Protein AF-A0A1W9UH33-F1 (afdb_monomer_lite)

Secondary structure (DSSP, 8-state):
-------EEE-TTT--EEEGGG-EEETTEEE-HHHHHHHHHHHHHHHHHHHHHHHHHHHHHHHHHHHHHHHHHHHHHHHHHHHHHHHHHHHHHHTPPPP-------TTT-HHHHHHHHHHHHHHHHHHHSS--SSGGGGGTTTS-HHHHGGGGGEEEEE-SSS-EEEEETT------------------

Radius of gyration: 55.15 Å; chains: 1; bounding box: 120×44×140 Å

Sequence (189 aa):
MSKEQEKYTTCDRCGARILEKSALEVDGLTLCGDCVVKQTKKEVAQAAKIATERKAEQYEAQRKALSTQRNKRALIALVVTLLVFAAAQWFMAQNKPQPVQTASIDFNKDLDSSYSLIVVALDKYVATNGKLPPSL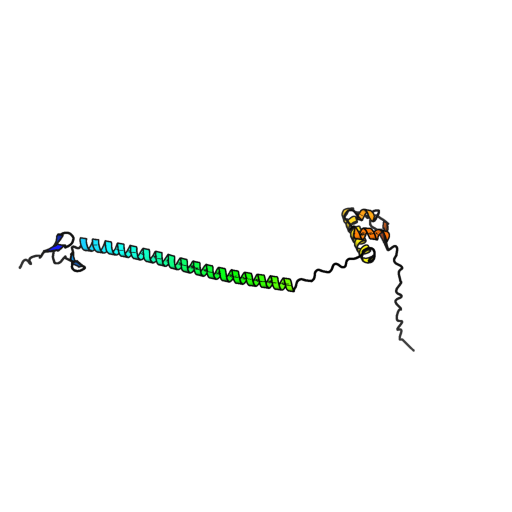NELLNGYIPYPVATAFHHFKYKRVSNDSYELEIAAKKITTLKTEGNNESAANK

pLDDT: mean 81.46, std 16.09, range [33.12, 96.25]

Foldseek 3Di:
DDDDPFDWDAFPPPRDIDGPVQWDADPNGTHHPVVVVVVVVVVVVVVVVVVVVVVVVVVVVVVVVVVVVVVVVVVVVVVVVVVVVVVVVVVCVVPVDDPPPPPPDQLQVPVVVLVVLLVQLQVVCCVVPVFGDQDSVVSPVPSHDPSSVVNCVQWDWHDPDRPDIDIDRNDDPPPPPPPPPPPPDDDDD

Structure (mmCIF, N/CA/C/O backbone):
data_AF-A0A1W9UH33-F1
#
_entry.id   AF-A0A1W9UH33-F1
#
loop_
_atom_site.group_PDB
_atom_site.id
_atom_site.type_symbol
_atom_site.label_atom_id
_atom_site.label_alt_id
_atom_site.label_comp_id
_atom_site.label_asym_id
_atom_site.label_entity_id
_atom_site.label_seq_id
_atom_site.pdbx_PDB_ins_code
_atom_site.Cartn_x
_atom_site.Cartn_y
_atom_site.Cartn_z
_atom_site.occupancy
_atom_site.B_iso_or_equiv
_atom_site.auth_seq_id
_atom_site.auth_comp_id
_atom_site.auth_asym_id
_atom_site.auth_atom_id
_atom_site.pdbx_PDB_model_num
ATOM 1 N N . MET A 1 1 ? -53.772 -20.924 80.174 1.00 42.50 1 MET A N 1
ATOM 2 C CA . MET A 1 1 ? -53.135 -20.652 78.869 1.00 42.50 1 MET A CA 1
ATOM 3 C C . MET A 1 1 ? -53.153 -19.151 78.650 1.00 42.50 1 MET A C 1
ATOM 5 O O . MET A 1 1 ? -54.214 -18.584 78.420 1.00 42.50 1 MET A O 1
ATOM 9 N N . SER A 1 2 ? -52.018 -18.495 78.872 1.00 45.53 2 SER A N 1
ATOM 10 C CA . SER A 1 2 ? -51.849 -17.053 78.695 1.00 45.53 2 SER A CA 1
ATOM 11 C C . SER A 1 2 ? -51.933 -16.714 77.208 1.00 45.53 2 SER A C 1
ATOM 13 O O . SER A 1 2 ? -51.147 -17.221 76.413 1.00 45.53 2 SER A O 1
ATOM 15 N N . LYS A 1 3 ? -52.904 -15.878 76.823 1.00 53.31 3 LYS A N 1
ATOM 16 C CA . LYS A 1 3 ? -52.918 -15.239 75.504 1.00 53.31 3 LYS A CA 1
ATOM 17 C C . LYS A 1 3 ? -51.718 -14.290 75.460 1.00 53.31 3 LYS A C 1
ATOM 19 O O . LYS A 1 3 ? -51.754 -13.259 76.128 1.00 53.31 3 LYS A O 1
ATOM 24 N N . GLU A 1 4 ? -50.651 -14.657 74.749 1.00 61.09 4 GLU A N 1
ATOM 25 C CA . GLU A 1 4 ? -49.602 -13.700 74.383 1.00 61.09 4 GLU A CA 1
ATOM 26 C C . GLU A 1 4 ? -50.282 -12.527 73.669 1.00 61.09 4 GLU A C 1
ATOM 28 O O . GLU A 1 4 ? -50.976 -12.717 72.671 1.00 61.09 4 GLU A O 1
ATOM 33 N N . GLN A 1 5 ? -50.149 -11.321 74.221 1.00 66.06 5 GLN A N 1
ATOM 34 C CA . GLN A 1 5 ? -50.600 -10.112 73.546 1.00 66.06 5 GLN A CA 1
ATOM 35 C C . GLN A 1 5 ? -49.736 -9.927 72.299 1.00 66.06 5 GLN A C 1
ATOM 37 O O . GLN A 1 5 ? -48.542 -9.648 72.399 1.00 66.06 5 GLN A O 1
ATOM 42 N N . GLU A 1 6 ? -50.336 -10.107 71.125 1.00 75.25 6 GLU A N 1
ATOM 43 C CA . GLU A 1 6 ? -49.699 -9.774 69.857 1.00 75.25 6 GLU A CA 1
ATOM 44 C C . GLU A 1 6 ? -49.386 -8.275 69.838 1.00 75.25 6 GLU A C 1
ATOM 46 O O . GLU A 1 6 ? -50.285 -7.431 69.855 1.00 75.25 6 GLU A O 1
ATOM 51 N N . LYS A 1 7 ? -48.094 -7.944 69.848 1.00 82.62 7 LYS A N 1
ATOM 52 C CA . LYS A 1 7 ? -47.613 -6.574 69.699 1.00 82.62 7 LYS A CA 1
ATOM 53 C C . LYS A 1 7 ? -47.548 -6.211 68.221 1.00 82.62 7 LYS A C 1
ATOM 55 O O . LYS A 1 7 ? -47.049 -6.973 67.389 1.00 82.62 7 LYS A O 1
ATOM 60 N N . TYR A 1 8 ? -48.054 -5.023 67.916 1.00 86.12 8 TYR A N 1
ATOM 61 C CA . TYR A 1 8 ? -48.068 -4.454 66.578 1.00 86.12 8 TYR A CA 1
ATOM 62 C C . TYR A 1 8 ? -47.180 -3.214 66.551 1.00 86.12 8 TYR A C 1
ATOM 64 O O . TYR A 1 8 ? -47.240 -2.382 67.456 1.00 86.12 8 TYR A O 1
ATOM 72 N N . THR A 1 9 ? -46.392 -3.089 65.493 1.00 86.75 9 THR A N 1
ATOM 73 C CA . THR A 1 9 ? -45.626 -1.891 65.151 1.00 86.75 9 THR A CA 1
ATOM 74 C C . THR A 1 9 ? -46.183 -1.272 63.868 1.00 86.75 9 THR A C 1
ATOM 76 O O . THR A 1 9 ? -47.069 -1.838 63.218 1.00 86.75 9 THR A O 1
ATOM 79 N N . THR A 1 10 ? -45.705 -0.089 63.505 1.00 89.31 10 THR A N 1
ATOM 80 C CA . THR A 1 10 ? -46.161 0.641 62.318 1.00 89.31 10 THR A CA 1
ATOM 81 C C . THR A 1 10 ? -45.032 0.699 61.302 1.00 89.31 10 THR A C 1
ATOM 83 O O . THR A 1 10 ? -43.888 0.929 61.666 1.00 89.31 10 THR A O 1
ATOM 86 N N . CYS A 1 11 ? -45.340 0.478 60.026 1.00 90.31 11 CYS A N 1
ATOM 87 C CA . CYS A 1 11 ? -44.365 0.641 58.956 1.00 90.31 11 CYS A CA 1
ATOM 88 C C . CYS A 1 11 ? -44.044 2.125 58.764 1.00 90.31 11 CYS A C 1
ATOM 90 O O . CYS A 1 11 ? -44.937 2.900 58.411 1.00 90.31 11 CYS A O 1
ATOM 92 N N . ASP A 1 12 ? -42.771 2.491 58.870 1.00 88.44 12 ASP A N 1
ATOM 93 C CA . ASP A 1 12 ? -42.301 3.881 58.785 1.00 88.44 12 ASP A CA 1
ATOM 94 C C . ASP A 1 12 ? -42.520 4.518 57.402 1.00 88.44 12 ASP A C 1
ATOM 96 O O . ASP A 1 12 ? -42.440 5.734 57.236 1.00 88.44 12 ASP A O 1
ATOM 100 N N . ARG A 1 13 ? -42.825 3.708 56.379 1.00 86.75 13 ARG A N 1
ATOM 101 C CA . ARG A 1 13 ? -42.926 4.163 54.983 1.00 86.75 13 ARG A CA 1
ATOM 102 C C . ARG A 1 13 ? -44.341 4.239 54.429 1.00 86.75 13 ARG A C 1
ATOM 104 O O . ARG A 1 13 ? -44.604 5.057 53.553 1.00 86.75 13 ARG A O 1
ATOM 111 N N . CYS A 1 14 ? -45.230 3.352 54.866 1.00 89.25 14 CYS A N 1
ATOM 112 C CA . CYS A 1 14 ? -46.616 3.309 54.389 1.00 89.25 14 CYS A CA 1
ATOM 113 C C . CYS A 1 14 ? -47.654 3.432 55.508 1.00 89.25 14 CYS A C 1
ATOM 115 O O . CYS A 1 14 ? -48.842 3.488 55.208 1.00 89.25 14 CYS A O 1
ATOM 117 N N . GLY A 1 15 ? -47.232 3.452 56.777 1.00 87.75 15 GLY A N 1
ATOM 118 C CA . GLY A 1 15 ? -48.122 3.569 57.933 1.00 87.75 15 GLY A CA 1
ATOM 119 C C . GLY A 1 15 ? -48.950 2.315 58.239 1.00 87.75 15 GLY A C 1
ATOM 120 O O . GLY A 1 15 ? -49.814 2.355 59.111 1.00 87.75 15 GLY A O 1
ATOM 121 N N . ALA A 1 16 ? -48.718 1.196 57.545 1.00 88.12 16 ALA A N 1
ATOM 122 C CA . ALA A 1 16 ? -49.434 -0.051 57.804 1.00 88.12 16 ALA A CA 1
ATOM 123 C C . ALA A 1 16 ? -49.080 -0.618 59.188 1.00 88.12 16 ALA A C 1
ATOM 125 O O . ALA A 1 16 ? -47.909 -0.633 59.568 1.00 88.12 16 ALA A O 1
ATOM 126 N N . ARG A 1 17 ? -50.077 -1.129 59.922 1.00 88.19 17 ARG A N 1
ATOM 127 C CA . ARG A 1 17 ? -49.844 -1.890 61.158 1.00 88.19 17 ARG A CA 1
ATOM 128 C C . ARG A 1 17 ? -49.347 -3.289 60.811 1.00 88.19 17 ARG A C 1
ATOM 130 O O . ARG A 1 17 ? -50.003 -4.013 60.067 1.00 88.19 17 ARG A O 1
ATOM 137 N N . ILE A 1 18 ? -48.203 -3.657 61.364 1.00 88.88 18 ILE A N 1
ATOM 138 C CA . ILE A 1 18 ? -47.518 -4.932 61.151 1.00 88.88 18 ILE A CA 1
ATOM 139 C C . ILE A 1 18 ? -47.322 -5.610 62.500 1.00 88.88 18 ILE A C 1
ATOM 141 O O . ILE A 1 18 ? -47.075 -4.946 63.503 1.00 88.88 18 ILE A O 1
ATOM 145 N N . LEU A 1 19 ? -47.411 -6.937 62.532 1.00 86.94 19 LEU A N 1
ATOM 146 C CA . LEU A 1 19 ? -46.987 -7.703 63.701 1.00 86.94 19 LEU A CA 1
ATOM 147 C C . LEU A 1 19 ? -45.495 -7.457 63.933 1.00 86.94 19 LEU A C 1
ATOM 149 O O . LEU A 1 19 ? -44.714 -7.520 62.986 1.00 86.94 19 LEU A O 1
ATOM 153 N N . GLU A 1 20 ? -45.094 -7.214 65.181 1.00 82.00 20 GLU A N 1
ATOM 154 C CA . GLU A 1 20 ? -43.688 -6.974 65.542 1.00 82.00 20 GLU A CA 1
ATOM 155 C C . GLU A 1 20 ? -42.788 -8.137 65.082 1.00 82.00 20 GLU A C 1
ATOM 157 O O . GLU A 1 20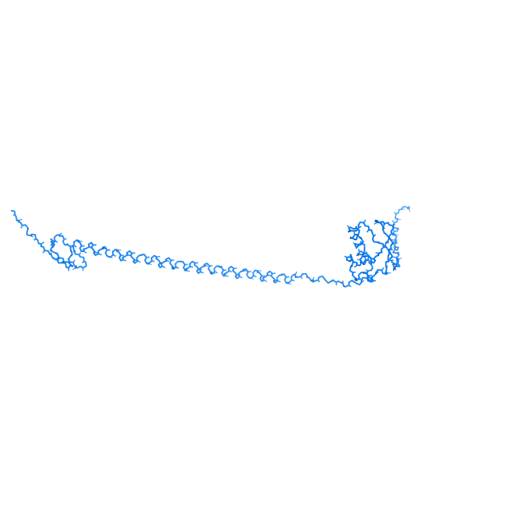 ? -41.705 -7.917 64.554 1.00 82.00 20 GLU A O 1
ATOM 162 N N . LYS A 1 21 ? -43.304 -9.376 65.138 1.00 83.25 21 LYS A N 1
ATOM 163 C CA . LYS A 1 21 ? -42.632 -10.594 64.640 1.00 83.25 21 LYS A CA 1
ATOM 164 C C . LYS A 1 21 ? -42.421 -10.620 63.114 1.00 83.25 21 LYS A C 1
ATOM 166 O O . LYS A 1 21 ? -41.650 -11.438 62.625 1.00 83.25 21 LYS A O 1
ATOM 171 N N . SER A 1 22 ? -43.134 -9.786 62.358 1.00 81.06 22 SER A N 1
ATOM 172 C CA . SER A 1 22 ? -43.087 -9.709 60.888 1.00 81.06 22 SER A CA 1
ATOM 173 C C . SER A 1 22 ? -42.515 -8.385 60.375 1.00 81.06 22 SER A C 1
ATOM 175 O O . SER A 1 22 ? -42.488 -8.159 59.163 1.00 81.06 22 SER A O 1
ATOM 177 N N . ALA A 1 23 ? -42.098 -7.498 61.277 1.00 83.75 23 ALA A N 1
ATOM 178 C CA . ALA A 1 23 ? -41.454 -6.248 60.925 1.00 83.75 23 ALA A CA 1
ATOM 179 C C . ALA A 1 23 ? -39.993 -6.505 60.532 1.00 83.75 23 ALA A C 1
ATOM 181 O O . ALA A 1 23 ? -39.307 -7.319 61.148 1.00 83.75 23 ALA A O 1
ATOM 182 N N . LEU A 1 24 ? -39.529 -5.830 59.482 1.00 85.75 24 LEU A N 1
ATOM 183 C CA . LEU A 1 24 ? -38.160 -5.939 58.984 1.00 85.75 24 LEU A CA 1
ATOM 184 C C . LEU A 1 24 ? -37.444 -4.614 59.216 1.00 85.75 24 LEU A C 1
ATOM 186 O O . LEU A 1 24 ? -37.957 -3.568 58.822 1.00 85.75 24 LEU A O 1
ATOM 190 N N . GLU A 1 25 ? -36.263 -4.667 59.821 1.00 86.06 25 GLU A N 1
ATOM 191 C CA . GLU A 1 25 ? -35.421 -3.494 60.027 1.00 86.06 25 GLU A CA 1
ATOM 192 C C . GLU A 1 25 ? -34.411 -3.380 58.880 1.00 86.06 25 GLU A C 1
ATOM 194 O O . GLU A 1 25 ? -33.606 -4.285 58.648 1.00 86.06 25 GLU A O 1
ATOM 199 N N . VAL A 1 26 ? -34.489 -2.287 58.121 1.00 82.81 26 VAL A N 1
ATOM 200 C CA . VAL A 1 26 ? -33.590 -1.998 56.995 1.00 82.81 26 VAL A CA 1
ATOM 201 C C . VAL A 1 26 ? -33.153 -0.544 57.115 1.00 82.81 26 VAL A C 1
ATOM 203 O O . VAL A 1 26 ? -34.000 0.342 57.187 1.00 82.81 26 VAL A O 1
ATOM 206 N N . ASP A 1 27 ? -31.842 -0.304 57.177 1.00 82.38 27 ASP A N 1
ATOM 207 C CA . ASP A 1 27 ? -31.241 1.028 57.364 1.00 82.38 27 ASP A CA 1
ATOM 208 C C . ASP A 1 27 ? -31.784 1.800 58.589 1.00 82.38 27 ASP A C 1
ATOM 210 O O . ASP A 1 27 ? -31.912 3.023 58.564 1.00 82.38 27 ASP A O 1
ATOM 214 N N . GLY A 1 28 ? -32.130 1.082 59.666 1.00 84.56 28 GLY A N 1
ATOM 215 C CA . GLY A 1 28 ? -32.699 1.659 60.892 1.00 84.56 28 GLY A CA 1
ATOM 216 C C . GLY A 1 28 ? -34.177 2.062 60.791 1.00 84.56 28 GLY A C 1
ATOM 217 O O . GLY A 1 28 ? -34.677 2.751 61.677 1.00 84.56 28 GLY A O 1
ATOM 218 N N . LEU A 1 29 ? -34.878 1.660 59.723 1.00 87.06 29 LEU A N 1
ATOM 219 C CA . LEU A 1 29 ? -36.319 1.854 59.544 1.00 87.06 29 LEU A CA 1
ATOM 220 C C . LEU A 1 29 ? -37.069 0.528 59.679 1.00 87.06 29 LEU A C 1
ATOM 222 O O . LEU A 1 29 ? -36.674 -0.491 59.105 1.00 87.06 29 LEU A O 1
ATOM 226 N N . THR A 1 30 ? -38.210 0.570 60.358 1.00 88.50 30 THR A N 1
ATOM 227 C CA . THR A 1 30 ? -39.142 -0.547 60.518 1.00 88.50 30 THR A CA 1
ATOM 228 C C . THR A 1 30 ? -40.097 -0.591 59.328 1.00 88.50 30 THR A C 1
ATOM 230 O O . THR A 1 30 ? -40.979 0.256 59.163 1.00 88.50 30 THR A O 1
ATOM 233 N N . LEU A 1 31 ? -39.938 -1.587 58.461 1.00 88.00 31 LEU A N 1
ATOM 234 C CA . LEU A 1 31 ? -40.677 -1.702 57.207 1.00 88.00 31 LEU A CA 1
ATOM 235 C C . LEU A 1 31 ? -41.541 -2.965 57.161 1.00 88.00 31 LEU A C 1
ATOM 237 O O . LEU A 1 31 ? -41.196 -4.016 57.702 1.00 88.00 31 LEU A O 1
ATOM 241 N N . CYS A 1 32 ? -42.665 -2.883 56.446 1.00 89.88 32 CYS A N 1
ATOM 242 C CA . CYS A 1 32 ? -43.420 -4.068 56.046 1.00 89.88 32 CYS A CA 1
ATOM 243 C C . CYS A 1 32 ? -42.757 -4.757 54.840 1.00 89.88 32 CYS A C 1
ATOM 245 O O . CYS A 1 32 ? -42.069 -4.110 54.044 1.00 89.88 32 CYS A O 1
ATOM 247 N N . GLY A 1 33 ? -43.013 -6.059 54.664 1.00 86.69 33 GLY A N 1
ATOM 248 C CA . GLY A 1 33 ? -42.432 -6.858 53.575 1.00 86.69 33 GLY A CA 1
ATOM 249 C C . GLY A 1 33 ? -42.609 -6.236 52.184 1.00 86.69 33 GLY A C 1
ATOM 250 O O . GLY A 1 33 ? -41.654 -6.170 51.411 1.00 86.69 33 GLY A O 1
ATOM 251 N N . ASP A 1 34 ? -43.779 -5.665 51.888 1.00 88.25 34 ASP A N 1
ATOM 252 C CA . ASP A 1 34 ? -44.044 -5.008 50.600 1.00 88.25 34 ASP A CA 1
ATOM 253 C C . ASP A 1 34 ? -43.164 -3.774 50.364 1.00 88.25 34 ASP A C 1
ATOM 255 O O . ASP A 1 34 ? -42.715 -3.517 49.241 1.00 88.25 34 ASP A O 1
ATOM 259 N N . CYS A 1 35 ? -42.906 -2.993 51.416 1.00 87.69 35 CYS A N 1
ATOM 260 C CA . CYS A 1 35 ? -42.049 -1.813 51.344 1.00 87.69 35 CYS A CA 1
ATOM 261 C C . CYS A 1 35 ? -40.578 -2.193 51.150 1.00 87.69 35 CYS A C 1
ATOM 263 O O . CYS A 1 35 ? -39.894 -1.517 50.376 1.00 87.69 35 CYS A O 1
ATOM 265 N N . VAL A 1 36 ? -40.119 -3.284 51.772 1.00 88.94 36 VAL A N 1
ATOM 266 C CA . VAL A 1 36 ? -38.762 -3.827 51.582 1.00 88.94 36 VAL A CA 1
ATOM 267 C C . VAL A 1 36 ? -38.584 -4.365 50.164 1.00 88.94 36 VAL A C 1
ATOM 269 O O . VAL A 1 36 ? -37.614 -4.013 49.492 1.00 88.94 36 VAL A O 1
ATOM 272 N N . VAL A 1 37 ? -39.545 -5.142 49.653 1.00 90.56 37 VAL A N 1
ATOM 273 C CA . VAL A 1 37 ? -39.505 -5.678 48.279 1.00 90.56 37 VAL A CA 1
ATOM 274 C C . VAL A 1 37 ? -39.520 -4.551 47.244 1.00 90.56 37 VAL A C 1
ATOM 276 O O . VAL A 1 37 ? -38.801 -4.603 46.246 1.00 90.56 37 VAL A O 1
ATOM 279 N N . LYS A 1 38 ? -40.316 -3.496 47.460 1.00 89.12 38 LYS A N 1
ATOM 280 C CA . LYS A 1 38 ? -40.312 -2.320 46.573 1.00 89.12 38 LYS A CA 1
ATOM 281 C C . LYS A 1 38 ? -38.976 -1.575 46.602 1.00 89.12 38 LYS A C 1
ATOM 283 O O . LYS A 1 38 ? -38.557 -1.082 45.555 1.00 89.12 38 LYS A O 1
ATOM 288 N N . GLN A 1 39 ? -38.322 -1.484 47.759 1.00 88.00 39 GLN A N 1
ATOM 289 C CA . GLN A 1 39 ? -37.010 -0.847 47.887 1.00 88.00 39 GLN A CA 1
ATOM 290 C C . GLN A 1 39 ? -35.924 -1.638 47.169 1.00 88.00 39 GLN A C 1
ATOM 292 O O . GLN A 1 39 ? -35.287 -1.111 46.261 1.00 88.00 39 GLN A O 1
ATOM 297 N N . THR A 1 40 ? -35.797 -2.920 47.499 1.00 88.38 40 THR A N 1
ATOM 298 C CA . THR A 1 40 ? -34.810 -3.817 46.885 1.00 88.38 40 THR A CA 1
ATOM 299 C C . THR A 1 40 ? -34.993 -3.899 45.374 1.00 88.38 40 THR A C 1
ATOM 301 O O . THR A 1 40 ? -34.016 -3.827 44.639 1.00 88.38 40 THR A O 1
ATOM 304 N N . LYS A 1 41 ? -36.231 -3.935 44.859 1.00 91.31 41 LYS A N 1
ATOM 305 C CA . LYS A 1 41 ? -36.472 -3.857 43.404 1.00 91.31 41 LYS A CA 1
ATOM 306 C C . LYS A 1 41 ? -35.930 -2.569 42.775 1.00 91.31 41 LYS A C 1
ATOM 308 O O . LYS A 1 41 ? -35.392 -2.624 41.671 1.00 91.31 41 LYS A O 1
ATOM 313 N N . LYS A 1 42 ? -36.066 -1.419 43.444 1.00 89.06 42 LYS A N 1
ATOM 314 C CA . LYS A 1 42 ? -35.522 -0.141 42.953 1.00 89.06 42 LYS A CA 1
ATOM 315 C C . LYS A 1 42 ? -33.996 -0.130 42.985 1.00 89.06 42 LYS A C 1
ATOM 317 O O . LYS A 1 42 ? -33.389 0.270 41.996 1.00 89.06 42 LYS A O 1
ATOM 322 N N . GLU A 1 43 ? -33.395 -0.601 44.071 1.00 88.56 43 GLU A N 1
ATOM 323 C CA . GLU A 1 43 ? -31.938 -0.676 44.229 1.00 88.56 43 GLU A CA 1
ATOM 324 C C . GLU A 1 43 ? -31.312 -1.640 43.218 1.00 88.56 43 GLU A C 1
ATOM 326 O O . GLU A 1 43 ? -30.355 -1.281 42.538 1.00 88.56 43 GLU A O 1
ATOM 331 N N . VAL A 1 44 ? -31.908 -2.820 43.020 1.00 92.31 44 VAL A N 1
ATOM 332 C CA . VAL A 1 44 ? -31.469 -3.784 41.999 1.00 92.31 44 VAL A CA 1
ATOM 333 C C . VAL A 1 44 ? -31.609 -3.194 40.596 1.00 92.31 44 VAL A C 1
ATOM 335 O O . VAL A 1 44 ? -30.701 -3.344 39.781 1.00 92.31 44 VAL A O 1
ATOM 338 N N . ALA A 1 45 ? -32.700 -2.480 40.301 1.00 92.12 45 ALA A N 1
ATOM 339 C CA . ALA A 1 45 ? -32.868 -1.818 39.007 1.00 92.12 45 ALA A CA 1
ATOM 340 C C . ALA A 1 45 ? -31.828 -0.705 38.778 1.00 92.12 45 ALA A C 1
ATOM 342 O O . ALA A 1 45 ? -31.317 -0.565 37.666 1.00 92.12 45 ALA A O 1
ATOM 343 N N . GLN A 1 46 ? -31.488 0.072 39.810 1.00 92.69 46 GLN A N 1
ATOM 344 C CA . GLN A 1 46 ? -30.428 1.082 39.738 1.00 92.69 46 GLN A CA 1
ATOM 345 C C . GLN A 1 46 ? -29.049 0.439 39.566 1.00 92.69 46 GLN A C 1
ATOM 347 O O . GLN A 1 46 ? -28.306 0.828 38.667 1.00 92.69 46 GLN A O 1
ATOM 352 N N . ALA A 1 47 ? -28.733 -0.591 40.352 1.00 90.88 47 ALA A N 1
ATOM 353 C CA . ALA A 1 47 ? -27.485 -1.337 40.240 1.00 90.88 47 ALA A CA 1
ATOM 354 C C . ALA A 1 47 ? -27.330 -1.980 38.852 1.00 90.88 47 ALA A C 1
ATOM 356 O O . ALA A 1 47 ? -26.249 -1.926 38.266 1.00 90.88 47 ALA A O 1
ATOM 357 N N . ALA A 1 48 ? -28.414 -2.521 38.288 1.00 91.31 48 ALA A N 1
ATOM 358 C CA . ALA A 1 48 ? -28.424 -3.070 36.936 1.00 91.31 48 ALA A CA 1
ATOM 359 C C . ALA A 1 48 ? -28.126 -1.996 35.879 1.00 91.31 48 ALA A C 1
ATOM 361 O O . ALA A 1 48 ? -27.287 -2.229 35.009 1.00 91.31 48 ALA A O 1
ATOM 362 N N . LYS A 1 49 ? -28.744 -0.809 35.981 1.00 92.94 49 LYS A N 1
ATOM 363 C CA . LYS A 1 49 ? -28.469 0.319 35.071 1.00 92.94 49 LYS A CA 1
ATOM 364 C C . LYS A 1 49 ? -27.008 0.766 35.140 1.00 92.94 49 LYS A C 1
ATOM 366 O O . LYS A 1 49 ? -26.338 0.811 34.110 1.00 92.94 49 LYS A O 1
ATOM 371 N N . ILE A 1 50 ? -26.485 0.974 36.348 1.00 92.81 50 ILE A N 1
ATOM 372 C CA . ILE A 1 50 ? -25.082 1.364 36.562 1.00 92.81 50 ILE A CA 1
ATOM 373 C C . ILE A 1 50 ? -24.132 0.296 36.000 1.00 92.81 50 ILE A C 1
ATOM 375 O O . ILE A 1 50 ? -23.128 0.615 35.363 1.00 92.81 50 ILE A O 1
ATOM 379 N N . ALA A 1 51 ? -24.443 -0.990 36.191 1.00 91.94 51 ALA A N 1
ATOM 380 C CA . ALA A 1 51 ? -23.638 -2.079 35.647 1.00 91.94 51 ALA A CA 1
ATOM 381 C C . ALA A 1 51 ? -23.648 -2.099 34.109 1.00 91.94 51 ALA A C 1
ATOM 383 O O . ALA A 1 51 ? -22.611 -2.372 33.499 1.00 91.94 51 ALA A O 1
ATOM 384 N N . THR A 1 52 ? -24.786 -1.808 33.471 1.00 93.19 52 THR A N 1
ATOM 385 C CA . THR A 1 52 ? -24.865 -1.717 32.004 1.00 93.19 52 THR A CA 1
ATOM 386 C C . THR A 1 52 ? -24.107 -0.514 31.451 1.00 93.19 52 THR A C 1
ATOM 388 O O . THR A 1 52 ? -23.379 -0.670 30.472 1.00 93.19 52 THR A O 1
ATOM 391 N N . GLU A 1 53 ? -24.196 0.645 32.103 1.00 93.00 53 GLU A N 1
ATOM 392 C CA . GLU A 1 53 ? -23.470 1.858 31.708 1.00 93.00 53 GLU A CA 1
ATOM 393 C C . GLU A 1 53 ? -21.956 1.650 31.817 1.00 93.00 53 GLU A C 1
ATOM 395 O O . GLU A 1 53 ? -21.234 1.863 30.845 1.00 93.00 53 GLU A O 1
ATOM 400 N N . ARG A 1 54 ? -21.476 1.082 32.932 1.00 93.06 54 ARG A N 1
ATOM 401 C CA . ARG A 1 54 ? -20.051 0.745 33.096 1.00 93.06 54 ARG A CA 1
ATOM 402 C C . ARG A 1 54 ? -19.544 -0.220 32.028 1.00 93.06 54 ARG A C 1
ATOM 404 O O . ARG A 1 54 ? -18.422 -0.071 31.549 1.00 93.06 54 ARG A O 1
ATOM 411 N N . LYS A 1 55 ? -20.348 -1.217 31.640 1.00 92.31 55 LYS A N 1
ATOM 412 C CA . LYS A 1 55 ? -19.982 -2.140 30.552 1.00 92.31 55 LYS A CA 1
ATOM 413 C C . LYS A 1 55 ? -19.883 -1.414 29.210 1.00 92.31 55 LYS A C 1
ATOM 415 O O . LYS A 1 55 ? -18.960 -1.699 28.448 1.00 92.31 55 LYS A O 1
ATOM 420 N N . ALA A 1 56 ? -20.794 -0.483 28.929 1.00 93.00 56 ALA A N 1
ATOM 421 C CA . ALA A 1 56 ? -20.755 0.320 27.710 1.00 93.00 56 ALA A CA 1
ATOM 422 C C . ALA A 1 56 ? -19.509 1.221 27.667 1.00 93.00 56 ALA A C 1
ATOM 424 O O . ALA A 1 56 ? -18.786 1.216 26.671 1.00 93.00 56 ALA A O 1
ATOM 425 N N . GLU A 1 57 ? -19.187 1.904 28.768 1.00 93.88 57 GLU A N 1
ATOM 426 C CA . GLU A 1 57 ? -17.983 2.739 28.882 1.00 93.88 57 GLU A CA 1
ATOM 427 C C . GLU A 1 57 ? -16.693 1.928 28.699 1.00 93.88 57 GLU A C 1
ATOM 429 O O . GLU A 1 57 ? -15.796 2.328 27.952 1.00 93.88 57 GLU A O 1
ATOM 434 N N . GLN A 1 58 ? -16.605 0.753 29.332 1.00 92.44 58 GLN A N 1
ATOM 435 C CA . GLN A 1 58 ? -15.465 -0.151 29.166 1.00 92.44 58 GLN A CA 1
ATOM 436 C C . GLN A 1 58 ? -15.319 -0.616 27.716 1.00 92.44 58 GLN A C 1
ATOM 438 O O . GLN A 1 58 ? -14.203 -0.654 27.190 1.00 92.44 58 GLN A O 1
ATOM 443 N N . TYR A 1 59 ? -16.433 -0.933 27.055 1.00 92.69 59 TYR A N 1
ATOM 444 C CA . TYR A 1 59 ? -16.430 -1.331 25.652 1.00 92.69 59 TYR A CA 1
ATOM 445 C C . TYR A 1 59 ? -15.954 -0.191 24.741 1.00 92.69 59 TYR A C 1
ATOM 447 O O . TYR A 1 59 ? -15.111 -0.406 23.866 1.00 92.69 59 TYR A O 1
ATOM 455 N N . GLU A 1 60 ? -16.422 1.038 24.967 1.00 93.00 60 GLU A N 1
ATOM 456 C CA . GLU A 1 60 ? -15.959 2.204 24.210 1.00 93.00 60 GLU A CA 1
ATOM 457 C C . GLU A 1 60 ? -14.474 2.499 24.431 1.00 93.00 60 GLU A C 1
ATOM 459 O O . GLU A 1 60 ? -13.749 2.768 23.465 1.00 93.00 60 GLU A O 1
ATOM 464 N N . ALA A 1 61 ? -13.998 2.420 25.675 1.00 91.88 61 ALA A N 1
ATOM 465 C CA . ALA A 1 61 ? -12.592 2.620 26.005 1.00 91.88 61 ALA A CA 1
ATOM 466 C C . ALA A 1 61 ? -11.702 1.573 25.315 1.00 91.88 61 ALA A C 1
ATOM 468 O O . ALA A 1 61 ? -10.704 1.928 24.679 1.00 91.88 61 ALA A O 1
ATOM 469 N N . GLN A 1 62 ? -12.095 0.295 25.356 1.00 91.38 62 GLN A N 1
ATOM 470 C CA . GLN A 1 62 ? -11.382 -0.779 24.657 1.00 91.38 62 GLN A CA 1
ATOM 471 C C . GLN A 1 62 ? -11.390 -0.574 23.141 1.00 91.38 62 GLN A C 1
ATOM 473 O O . GLN A 1 62 ? -10.351 -0.722 22.491 1.00 91.38 62 GLN A O 1
ATOM 478 N N . ARG A 1 63 ? -12.528 -0.173 22.567 1.00 93.00 63 ARG A N 1
ATOM 479 C CA . ARG A 1 63 ? -12.640 0.109 21.131 1.00 93.00 63 ARG A CA 1
ATOM 480 C C . ARG A 1 63 ? -11.710 1.249 20.705 1.00 93.00 63 ARG A C 1
ATOM 482 O O . ARG A 1 63 ? -11.015 1.106 19.697 1.00 93.00 63 ARG A O 1
ATOM 489 N N . LYS A 1 64 ? -11.647 2.341 21.478 1.00 92.62 64 LYS A N 1
ATOM 490 C CA . LYS A 1 64 ? -10.734 3.478 21.236 1.00 92.62 64 LYS A CA 1
ATOM 491 C C . LYS A 1 64 ? -9.259 3.079 21.381 1.00 92.62 64 LYS A C 1
ATOM 493 O O . LYS A 1 64 ? -8.414 3.513 20.592 1.00 92.62 64 LYS A O 1
ATOM 498 N N . ALA A 1 65 ? -8.931 2.225 22.350 1.00 91.06 65 ALA A N 1
ATOM 499 C CA . ALA A 1 65 ? -7.573 1.706 22.514 1.00 91.06 65 ALA A CA 1
ATOM 500 C C . ALA A 1 65 ? -7.148 0.853 21.304 1.00 91.06 65 ALA A C 1
ATOM 502 O O . ALA A 1 65 ? -6.078 1.072 20.728 1.00 91.06 65 ALA A O 1
ATOM 503 N N . LEU A 1 66 ? -8.027 -0.050 20.855 1.00 90.56 66 LEU A N 1
ATOM 504 C CA . LEU A 1 66 ? -7.819 -0.888 19.670 1.00 90.56 66 LEU A CA 1
ATOM 505 C C . LEU A 1 66 ? -7.653 -0.063 18.390 1.00 90.56 66 LEU A C 1
ATOM 507 O O . LEU A 1 66 ? -6.740 -0.334 17.606 1.00 90.56 66 LEU A O 1
ATOM 511 N N . SER A 1 67 ? -8.491 0.956 18.171 1.00 86.44 67 SER A N 1
ATOM 512 C CA . SER A 1 67 ? -8.373 1.821 16.989 1.00 86.44 67 SER A CA 1
ATOM 513 C C . SER A 1 67 ? -7.052 2.590 16.986 1.00 86.44 67 SER A C 1
ATOM 515 O O . SER A 1 67 ? -6.368 2.646 15.965 1.00 86.44 67 SER A O 1
ATOM 517 N N . THR A 1 68 ? -6.638 3.111 18.141 1.00 89.31 68 THR A N 1
ATOM 518 C CA . THR A 1 68 ? -5.366 3.835 18.279 1.00 89.31 68 THR A CA 1
ATOM 519 C C . THR A 1 68 ? -4.172 2.919 18.006 1.00 89.31 68 THR A C 1
ATOM 521 O O . THR A 1 68 ? -3.234 3.308 17.306 1.00 89.31 68 THR A O 1
ATOM 524 N N . GLN A 1 69 ? -4.205 1.679 18.502 1.00 89.50 69 GLN A N 1
ATOM 525 C CA . GLN A 1 69 ? -3.141 0.705 18.262 1.00 89.50 69 GLN A CA 1
ATOM 526 C C . GLN A 1 69 ? -3.054 0.296 16.784 1.00 89.50 69 GLN A C 1
ATOM 528 O O . GLN A 1 69 ? -1.950 0.208 16.241 1.00 89.50 69 GLN A O 1
ATOM 533 N N . ARG A 1 70 ? -4.199 0.089 16.118 1.00 88.25 70 ARG A N 1
ATOM 534 C CA . ARG A 1 70 ? -4.250 -0.200 14.674 1.00 88.25 70 ARG A CA 1
ATOM 535 C C . ARG A 1 70 ? -3.668 0.949 13.851 1.00 88.25 70 ARG A C 1
ATOM 537 O O . ARG A 1 70 ? -2.814 0.697 13.006 1.00 88.25 70 ARG A O 1
ATOM 544 N N . ASN A 1 71 ? -4.042 2.191 14.158 1.00 88.75 71 ASN A N 1
ATOM 545 C CA . ASN A 1 71 ? -3.535 3.369 13.450 1.00 88.75 71 ASN A CA 1
ATOM 546 C C . ASN A 1 71 ? -2.018 3.535 13.617 1.00 88.75 71 ASN A C 1
ATOM 548 O O . ASN A 1 71 ? -1.324 3.800 12.640 1.00 88.75 71 ASN A O 1
ATOM 552 N N . LYS A 1 72 ? -1.478 3.308 14.823 1.00 90.88 72 LYS A N 1
ATOM 553 C CA . LYS A 1 72 ? -0.023 3.349 15.057 1.00 90.88 72 LYS A CA 1
ATOM 554 C C . LYS A 1 72 ? 0.724 2.308 14.223 1.00 90.88 72 LYS A C 1
ATOM 556 O O . LYS A 1 72 ? 1.730 2.636 13.604 1.00 90.88 72 LYS A O 1
ATOM 561 N N . ARG A 1 73 ? 0.2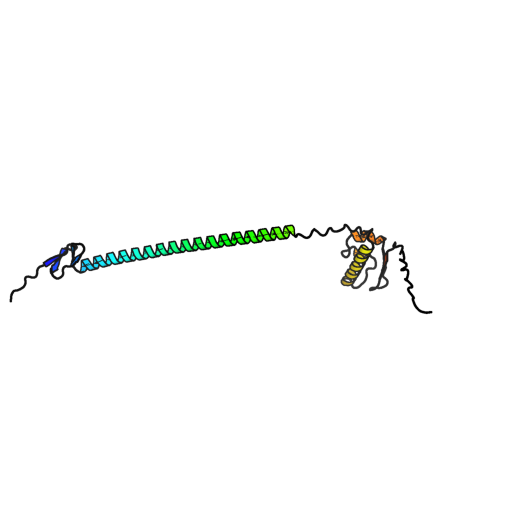25 1.068 14.169 1.00 90.06 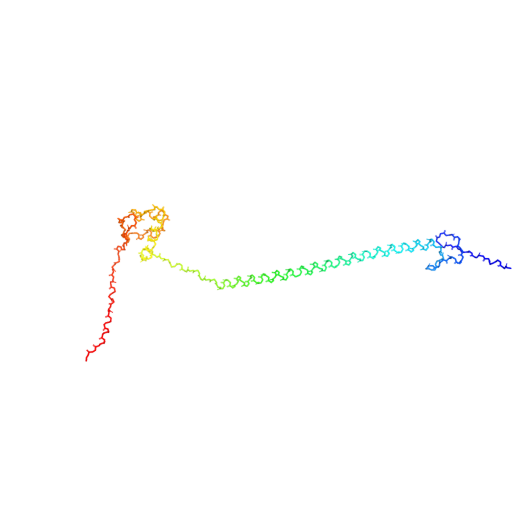73 ARG A N 1
ATOM 562 C CA . ARG A 1 73 ? 0.831 0.004 13.347 1.00 90.06 73 ARG A CA 1
ATOM 563 C C . ARG A 1 73 ? 0.775 0.336 11.856 1.00 90.06 73 ARG A C 1
ATOM 565 O O . ARG A 1 73 ? 1.769 0.141 11.167 1.00 90.06 73 ARG A O 1
ATOM 572 N N . ALA A 1 74 ? -0.351 0.869 11.382 1.00 90.69 74 ALA A N 1
ATOM 573 C CA . ALA A 1 74 ? -0.500 1.298 9.993 1.00 90.69 74 ALA A CA 1
ATOM 574 C C . ALA A 1 74 ? 0.484 2.423 9.633 1.00 90.69 74 ALA A C 1
ATOM 576 O O . ALA A 1 74 ? 1.114 2.371 8.581 1.00 90.69 74 ALA A O 1
ATOM 577 N N . LEU A 1 75 ? 0.673 3.398 10.528 1.00 93.75 75 LEU A N 1
ATOM 578 C CA . LEU A 1 75 ? 1.611 4.500 10.317 1.00 93.75 75 LEU A CA 1
ATOM 579 C C . LEU A 1 75 ? 3.064 4.007 10.274 1.00 93.75 75 LEU A C 1
ATOM 581 O O . LEU A 1 75 ? 3.814 4.405 9.387 1.00 93.75 75 LEU A O 1
ATOM 585 N N . ILE A 1 76 ? 3.444 3.084 11.165 1.00 93.50 76 ILE A N 1
ATOM 586 C CA . ILE A 1 76 ? 4.772 2.448 11.134 1.00 93.50 76 ILE A CA 1
ATOM 587 C C . ILE A 1 76 ? 4.981 1.705 9.810 1.00 93.50 76 ILE A C 1
ATOM 589 O O . ILE A 1 76 ? 6.012 1.892 9.167 1.00 93.50 76 ILE A O 1
ATOM 593 N N . ALA A 1 77 ? 4.004 0.901 9.379 1.00 94.00 77 ALA A N 1
ATOM 594 C CA . ALA A 1 77 ? 4.089 0.175 8.115 1.00 94.00 77 ALA A CA 1
ATOM 595 C C . ALA A 1 77 ? 4.278 1.132 6.928 1.00 94.00 77 ALA A C 1
ATOM 597 O O . ALA A 1 77 ? 5.163 0.905 6.107 1.00 94.00 77 ALA A O 1
ATOM 598 N N . LEU A 1 78 ? 3.517 2.232 6.895 1.00 94.94 78 LEU A N 1
ATOM 599 C CA . LEU A 1 78 ? 3.602 3.249 5.848 1.00 94.94 78 LEU A CA 1
ATOM 600 C C . LEU A 1 78 ? 4.994 3.897 5.789 1.00 94.94 78 LEU A C 1
ATOM 602 O O . LEU A 1 78 ? 5.577 4.003 4.707 1.00 94.94 78 LEU A O 1
ATOM 606 N N . VAL A 1 79 ? 5.558 4.273 6.941 1.00 96.06 79 VAL A N 1
ATOM 607 C CA . VAL A 1 79 ? 6.910 4.852 7.024 1.00 96.06 79 VAL A CA 1
ATOM 608 C C . VAL A 1 79 ? 7.965 3.866 6.522 1.00 96.06 79 VAL A C 1
ATOM 610 O O . VAL A 1 79 ? 8.830 4.246 5.735 1.00 96.06 79 VAL A O 1
ATOM 613 N N . VAL A 1 80 ? 7.875 2.592 6.911 1.00 96.00 80 VAL A N 1
ATOM 614 C CA . VAL A 1 80 ? 8.811 1.557 6.446 1.00 96.00 80 VAL A CA 1
ATOM 615 C C . VAL A 1 80 ? 8.722 1.381 4.930 1.00 96.00 80 VAL A C 1
ATOM 617 O O . VAL A 1 80 ? 9.754 1.369 4.262 1.00 96.00 80 VAL A O 1
ATOM 620 N N . THR A 1 81 ? 7.517 1.318 4.356 1.00 94.19 81 THR A N 1
ATOM 621 C CA . THR A 1 81 ? 7.362 1.230 2.894 1.00 94.19 81 THR A CA 1
ATOM 622 C C . THR A 1 81 ? 7.929 2.443 2.162 1.00 94.19 81 THR A C 1
ATOM 624 O O . THR A 1 81 ? 8.563 2.269 1.123 1.00 94.19 81 THR A O 1
ATOM 627 N N . LEU A 1 82 ? 7.767 3.656 2.702 1.00 96.25 82 LEU A N 1
ATOM 628 C CA . LEU A 1 82 ? 8.363 4.858 2.111 1.00 96.25 82 LEU A CA 1
ATOM 629 C C . LEU A 1 82 ? 9.893 4.806 2.136 1.00 96.25 82 LEU A C 1
ATOM 631 O O . LEU A 1 82 ? 10.524 5.158 1.142 1.00 96.25 82 LEU A O 1
ATOM 635 N N . LEU A 1 83 ? 10.490 4.324 3.229 1.00 96.12 83 LEU A N 1
ATOM 636 C CA . LEU A 1 83 ? 11.941 4.155 3.328 1.00 96.12 83 LEU A CA 1
ATOM 637 C C . LEU A 1 83 ? 12.467 3.128 2.322 1.00 96.12 83 LEU A C 1
ATOM 639 O O . LEU A 1 83 ? 13.462 3.390 1.648 1.00 96.12 83 LEU A O 1
ATOM 643 N N . VAL A 1 84 ? 11.782 1.991 2.170 1.00 95.38 84 VAL A N 1
ATOM 644 C CA . VAL A 1 84 ? 12.145 0.971 1.171 1.00 95.38 84 VAL A CA 1
ATOM 645 C C . VAL A 1 84 ? 12.043 1.539 -0.243 1.00 95.38 84 VAL A C 1
ATOM 647 O O . VAL A 1 84 ? 12.951 1.344 -1.051 1.00 95.38 84 VAL A O 1
ATOM 650 N N . PHE A 1 85 ? 10.979 2.287 -0.542 1.00 95.12 85 PHE A N 1
ATOM 651 C CA . PHE A 1 85 ? 10.811 2.912 -1.851 1.00 95.12 85 PHE A CA 1
ATOM 652 C C . PHE A 1 85 ? 11.896 3.960 -2.128 1.00 95.12 85 PHE A C 1
ATOM 654 O O . PHE A 1 85 ? 12.484 3.961 -3.207 1.00 95.12 85 PHE A O 1
ATOM 661 N N . ALA A 1 86 ? 12.217 4.809 -1.149 1.00 94.25 86 ALA A N 1
ATOM 662 C CA . ALA A 1 86 ? 13.287 5.796 -1.267 1.00 94.25 86 ALA A CA 1
ATOM 663 C C . ALA A 1 86 ? 14.655 5.131 -1.492 1.00 94.25 86 ALA A C 1
ATOM 665 O O . ALA A 1 86 ? 15.405 5.553 -2.373 1.00 94.25 86 ALA A O 1
ATOM 666 N N . ALA A 1 87 ? 14.956 4.054 -0.759 1.00 94.00 87 ALA A N 1
ATOM 667 C CA . ALA A 1 87 ? 16.183 3.284 -0.940 1.00 94.00 87 ALA A CA 1
ATOM 668 C C . ALA A 1 87 ? 16.260 2.643 -2.335 1.00 94.00 87 ALA A C 1
ATOM 670 O O . ALA A 1 87 ? 17.301 2.715 -2.988 1.00 94.00 87 ALA A O 1
ATOM 671 N N . ALA A 1 88 ? 15.155 2.077 -2.828 1.00 91.00 88 ALA A N 1
ATOM 672 C CA . ALA A 1 88 ? 15.085 1.502 -4.169 1.00 91.00 88 ALA A CA 1
ATOM 673 C C . ALA A 1 88 ? 15.280 2.564 -5.263 1.00 91.00 88 ALA A C 1
ATOM 675 O O . ALA A 1 88 ? 16.045 2.344 -6.201 1.00 91.00 88 ALA A O 1
ATOM 676 N N . GLN A 1 89 ? 14.640 3.731 -5.131 1.00 90.81 89 GLN A N 1
ATOM 677 C CA . GLN A 1 89 ? 14.822 4.857 -6.053 1.00 90.81 89 GLN A CA 1
ATOM 678 C C . GLN A 1 89 ? 16.270 5.353 -6.056 1.00 90.81 89 GLN A C 1
ATOM 680 O O . GLN A 1 89 ? 16.838 5.586 -7.122 1.00 90.81 89 GLN A O 1
ATOM 685 N N . TRP A 1 90 ? 16.893 5.462 -4.881 1.00 92.88 90 TRP A N 1
ATOM 686 C CA . TRP A 1 90 ? 18.295 5.856 -4.765 1.00 92.88 90 TRP A CA 1
ATOM 687 C C . TRP A 1 90 ? 19.238 4.831 -5.406 1.00 92.88 90 TRP A C 1
ATOM 689 O O . TRP A 1 90 ? 20.117 5.206 -6.182 1.00 92.88 90 TRP A O 1
ATOM 699 N N . PHE A 1 91 ? 19.013 3.538 -5.160 1.00 89.75 91 PHE A N 1
ATOM 700 C CA . PHE A 1 91 ? 19.790 2.464 -5.778 1.00 89.75 91 PHE A CA 1
ATOM 701 C C . PHE A 1 91 ? 19.633 2.448 -7.301 1.00 89.75 91 PHE A C 1
ATOM 703 O O . PHE A 1 91 ? 20.622 2.306 -8.019 1.00 89.75 91 PHE A O 1
ATOM 710 N N . MET A 1 92 ? 18.411 2.634 -7.809 1.00 84.69 92 MET A N 1
ATOM 711 C CA . MET A 1 92 ? 18.182 2.753 -9.247 1.00 84.69 92 MET A CA 1
ATOM 712 C C . MET A 1 92 ? 18.863 3.989 -9.824 1.00 84.69 92 MET A C 1
ATOM 714 O O . MET A 1 92 ? 19.433 3.886 -10.899 1.00 84.69 92 MET A O 1
ATOM 718 N N . ALA A 1 93 ? 18.838 5.132 -9.132 1.00 83.12 93 ALA A N 1
ATOM 719 C CA . ALA A 1 93 ? 19.495 6.355 -9.587 1.00 83.12 93 ALA A CA 1
ATOM 720 C C . ALA A 1 93 ? 21.021 6.200 -9.687 1.00 83.12 93 ALA A C 1
ATOM 722 O O . ALA A 1 93 ? 21.599 6.646 -10.675 1.00 83.12 93 ALA A O 1
ATOM 723 N N . GLN A 1 94 ? 21.647 5.538 -8.710 1.00 85.44 94 GLN A N 1
ATOM 724 C CA . GLN A 1 94 ? 23.084 5.228 -8.709 1.00 85.44 94 GLN A CA 1
ATOM 725 C C . GLN A 1 94 ? 23.466 4.232 -9.813 1.00 85.44 94 GLN A C 1
ATOM 727 O O . GLN A 1 94 ? 24.504 4.377 -10.447 1.00 85.44 94 GLN A O 1
ATOM 732 N N . ASN A 1 95 ? 22.610 3.238 -10.064 1.00 80.00 95 ASN A N 1
ATOM 733 C CA . ASN A 1 95 ? 22.854 2.187 -11.052 1.00 80.00 95 ASN A CA 1
ATOM 734 C C . ASN A 1 95 ? 22.160 2.446 -12.390 1.00 80.00 95 ASN A C 1
ATOM 736 O O . ASN A 1 95 ? 21.962 1.502 -13.160 1.00 80.00 95 ASN A O 1
ATOM 740 N N . LYS A 1 96 ? 21.765 3.693 -12.689 1.00 70.62 96 LYS A N 1
ATOM 741 C CA . LYS A 1 96 ? 21.236 4.001 -14.018 1.00 70.62 96 LYS A CA 1
ATOM 742 C C . LYS A 1 96 ? 22.335 3.666 -15.024 1.00 70.62 96 LYS A C 1
ATOM 744 O O . LYS A 1 96 ? 23.401 4.284 -14.950 1.00 70.62 96 LYS A O 1
ATOM 749 N N . PRO A 1 97 ? 22.108 2.718 -15.953 1.00 66.69 97 PRO A N 1
ATOM 750 C CA . PRO A 1 97 ? 23.033 2.546 -17.055 1.00 66.69 97 PRO A CA 1
ATOM 751 C C . PRO A 1 97 ? 23.148 3.907 -17.735 1.00 66.69 97 PRO A C 1
ATOM 753 O O . PRO A 1 97 ? 22.135 4.581 -17.956 1.00 66.69 97 PRO A O 1
ATOM 756 N N . GLN A 1 98 ? 24.383 4.344 -17.990 1.00 62.94 98 GLN A N 1
ATOM 757 C CA . GLN A 1 98 ? 24.604 5.564 -18.754 1.00 62.94 98 GLN A CA 1
ATOM 758 C C . GLN A 1 98 ? 23.762 5.459 -20.031 1.00 62.94 98 GLN A C 1
ATOM 760 O O . GLN A 1 98 ? 23.707 4.365 -20.609 1.00 62.94 98 GLN A O 1
ATOM 765 N N . PRO A 1 99 ? 23.061 6.532 -20.450 1.00 62.41 99 PRO A N 1
ATOM 766 C CA . PRO A 1 99 ? 22.353 6.495 -21.717 1.00 62.41 99 PRO A CA 1
ATOM 767 C C . PRO A 1 99 ? 23.368 6.034 -22.753 1.00 62.41 99 PRO A C 1
ATOM 769 O O . PRO A 1 99 ? 24.462 6.601 -22.815 1.00 62.41 99 PRO A O 1
ATOM 772 N N . VAL A 1 100 ? 23.046 4.956 -23.476 1.00 58.72 100 VAL A N 1
ATOM 773 C CA . VAL A 1 100 ? 23.890 4.468 -24.565 1.00 58.72 100 VAL A CA 1
ATOM 774 C C . VAL A 1 100 ? 24.144 5.692 -25.422 1.00 58.72 100 VAL A C 1
ATOM 776 O O . VAL A 1 100 ? 23.198 6.239 -25.990 1.00 58.72 100 VAL A O 1
ATOM 779 N N . GLN A 1 101 ? 25.382 6.194 -25.407 1.00 53.28 101 GLN A N 1
ATOM 780 C CA . GLN A 1 101 ? 25.753 7.313 -26.250 1.00 53.28 101 GLN A CA 1
ATOM 781 C C . GLN A 1 101 ? 25.534 6.792 -27.657 1.00 53.28 101 GLN A C 1
ATOM 783 O O . GLN A 1 101 ? 26.294 5.955 -28.142 1.00 53.28 101 GLN A O 1
ATOM 788 N N . THR A 1 102 ? 24.425 7.188 -28.273 1.00 56.59 102 THR A N 1
ATOM 789 C CA . THR A 1 102 ? 24.175 6.899 -29.671 1.00 56.59 102 THR A CA 1
ATOM 790 C C . THR A 1 102 ? 25.269 7.651 -30.396 1.00 56.59 102 THR A C 1
ATOM 792 O O . THR A 1 102 ? 25.187 8.873 -30.536 1.00 56.59 102 THR A O 1
ATOM 795 N N . ALA A 1 103 ? 26.341 6.946 -30.760 1.00 61.00 103 ALA A N 1
ATOM 796 C CA . ALA A 1 103 ? 27.333 7.479 -31.667 1.00 61.00 103 ALA A CA 1
ATOM 797 C C . ALA A 1 103 ? 26.541 8.041 -32.848 1.00 61.00 103 ALA A C 1
ATOM 799 O O . ALA A 1 103 ? 25.699 7.341 -33.414 1.00 61.00 103 ALA A O 1
ATOM 800 N N . SER A 1 104 ? 26.706 9.327 -33.151 1.00 66.31 104 SER A N 1
ATOM 801 C CA . SER A 1 104 ? 26.076 9.910 -34.327 1.00 66.31 104 SER A CA 1
ATOM 802 C C . SER A 1 104 ? 26.734 9.261 -35.541 1.00 66.31 104 SER A C 1
ATOM 804 O O . SER A 1 104 ? 27.815 9.676 -35.958 1.00 66.31 104 SER A O 1
ATOM 806 N N . ILE A 1 105 ? 26.131 8.182 -36.040 1.00 69.25 105 ILE A N 1
ATOM 807 C CA . ILE A 1 105 ? 26.607 7.473 -37.223 1.00 69.25 105 ILE A CA 1
ATOM 808 C C . ILE A 1 105 ? 26.349 8.390 -38.416 1.00 69.25 105 ILE A C 1
ATOM 810 O O . ILE A 1 105 ? 25.206 8.687 -38.764 1.00 69.25 105 ILE A O 1
ATOM 814 N N . ASP A 1 106 ? 27.430 8.864 -39.025 1.00 79.88 106 ASP A N 1
ATOM 815 C CA . ASP A 1 106 ? 27.380 9.549 -40.308 1.00 79.88 106 ASP A CA 1
ATOM 816 C C . ASP A 1 106 ? 27.294 8.484 -41.407 1.00 79.88 106 ASP A C 1
ATOM 818 O O . ASP A 1 106 ? 28.294 7.873 -41.784 1.00 79.88 106 ASP A O 1
ATOM 822 N N . PHE A 1 107 ? 26.080 8.244 -41.900 1.00 80.69 107 PHE A N 1
ATOM 823 C CA . PHE A 1 107 ? 25.775 7.214 -42.897 1.00 80.69 107 PHE A CA 1
ATOM 824 C C . PHE A 1 107 ? 26.477 7.421 -44.250 1.00 80.69 107 PHE A C 1
ATOM 826 O O . PHE A 1 107 ? 26.568 6.476 -45.034 1.00 80.69 107 PHE A O 1
ATOM 833 N N . ASN A 1 108 ? 27.013 8.618 -44.522 1.00 80.44 108 ASN A N 1
ATOM 834 C CA . ASN A 1 108 ? 27.851 8.858 -45.702 1.00 80.44 108 ASN A CA 1
ATOM 835 C C . ASN A 1 108 ? 29.308 8.415 -45.487 1.00 80.44 108 ASN A C 1
ATOM 837 O O . ASN A 1 108 ? 30.024 8.168 -46.454 1.00 80.44 108 ASN A O 1
ATOM 841 N N . LYS A 1 109 ? 29.760 8.301 -44.232 1.00 79.94 109 LYS A N 1
ATOM 842 C CA . LYS A 1 109 ? 31.116 7.843 -43.882 1.00 79.94 109 LYS A CA 1
ATOM 843 C C . LYS A 1 109 ? 31.153 6.362 -43.530 1.00 79.94 109 LYS A C 1
ATOM 845 O O . LYS A 1 109 ? 32.090 5.672 -43.920 1.00 79.94 109 LYS A O 1
ATOM 850 N N . ASP A 1 110 ? 30.141 5.876 -42.819 1.00 84.00 110 ASP A N 1
ATOM 851 C CA . ASP A 1 110 ? 30.006 4.467 -42.458 1.00 84.00 110 ASP A CA 1
ATOM 852 C C . ASP A 1 110 ? 29.096 3.733 -43.455 1.00 84.00 110 ASP A C 1
ATOM 854 O O . ASP A 1 110 ? 27.912 3.474 -43.215 1.00 84.00 110 ASP A O 1
ATOM 858 N N . LEU A 1 111 ? 29.672 3.432 -44.622 1.00 84.88 111 LEU A N 1
ATOM 859 C CA . LEU A 1 111 ? 28.966 2.760 -45.713 1.00 84.88 111 LEU A CA 1
ATOM 860 C C . LEU A 1 111 ? 28.588 1.315 -45.368 1.00 84.88 111 LEU A C 1
ATOM 862 O O . LEU A 1 111 ? 27.627 0.806 -45.935 1.00 84.88 111 LEU A O 1
ATOM 866 N N . ASP A 1 112 ? 29.293 0.665 -44.440 1.00 85.19 112 ASP A N 1
ATOM 867 C CA . ASP A 1 112 ? 28.990 -0.712 -44.038 1.00 85.19 112 ASP A CA 1
ATOM 868 C C . ASP A 1 112 ? 27.712 -0.743 -43.169 1.00 85.19 112 ASP A C 1
ATOM 870 O O . ASP A 1 112 ? 26.816 -1.564 -43.401 1.00 85.19 112 ASP A O 1
ATOM 874 N N . SER A 1 113 ? 27.544 0.226 -42.260 1.00 85.94 113 SER A N 1
ATOM 875 C CA . SER A 1 113 ? 26.277 0.427 -41.538 1.00 85.94 113 SER A CA 1
ATOM 876 C C . SER A 1 113 ? 25.124 0.773 -42.486 1.00 85.94 113 SER A C 1
ATOM 878 O O . SER A 1 113 ? 24.054 0.161 -42.409 1.00 85.94 113 SER A O 1
ATOM 880 N N . SER A 1 114 ? 25.341 1.690 -43.434 1.00 87.56 114 SER A N 1
ATOM 881 C CA . SER A 1 114 ? 24.341 2.039 -44.456 1.00 87.56 114 SER A CA 1
ATOM 882 C C . SER A 1 114 ? 23.956 0.843 -45.331 1.00 87.56 114 SER A C 1
ATOM 884 O O . SER A 1 114 ? 22.771 0.630 -45.579 1.00 87.56 114 SER A O 1
ATOM 886 N N . TYR A 1 115 ? 24.928 0.019 -45.736 1.00 88.25 115 TYR A N 1
ATOM 887 C CA . TYR A 1 115 ? 24.696 -1.213 -46.492 1.00 88.25 115 TYR A CA 1
ATOM 888 C C . TYR A 1 115 ? 23.760 -2.157 -45.734 1.00 88.25 115 TYR A C 1
ATOM 890 O O . TYR A 1 115 ? 22.751 -2.599 -46.283 1.00 88.25 115 TYR A O 1
ATOM 898 N N . SER A 1 116 ? 24.050 -2.421 -44.455 1.00 87.75 116 SER A N 1
ATOM 899 C CA . SER A 1 116 ? 23.239 -3.325 -43.631 1.00 87.75 116 SER A CA 1
ATOM 900 C C . SER A 1 116 ? 21.783 -2.856 -43.504 1.00 87.75 116 SER A C 1
ATOM 902 O O . SER A 1 116 ? 20.856 -3.654 -43.641 1.00 87.75 116 SER A O 1
ATOM 904 N N . LEU A 1 117 ? 21.566 -1.549 -43.333 1.00 89.25 117 LEU A N 1
ATOM 905 C CA . LEU A 1 117 ? 20.228 -0.965 -43.237 1.00 89.25 117 LEU A CA 1
ATOM 906 C C . LEU A 1 117 ? 19.474 -1.015 -44.569 1.00 89.25 117 LEU A C 1
ATOM 908 O O . LEU A 1 117 ? 18.265 -1.249 -44.565 1.00 89.25 117 LEU A O 1
ATOM 912 N N . ILE A 1 118 ? 20.168 -0.840 -45.697 1.00 90.44 118 ILE A N 1
ATOM 913 C CA . ILE A 1 118 ? 19.577 -0.985 -47.034 1.00 90.44 118 ILE A CA 1
ATOM 914 C C . ILE A 1 118 ? 19.133 -2.431 -47.272 1.00 90.44 118 ILE A C 1
ATOM 916 O O . ILE A 1 118 ? 18.016 -2.646 -47.736 1.00 90.44 118 ILE A O 1
ATOM 920 N N . VAL A 1 119 ? 19.961 -3.417 -46.914 1.00 90.19 119 VAL A N 1
ATOM 921 C CA . VAL A 1 119 ? 19.617 -4.845 -47.037 1.00 90.19 119 VAL A CA 1
ATOM 922 C C . VAL A 1 119 ? 18.375 -5.181 -46.209 1.00 90.19 119 VAL A C 1
ATOM 924 O O . VAL A 1 119 ? 17.405 -5.711 -46.743 1.00 90.19 119 VAL A O 1
ATOM 927 N N . VAL A 1 120 ? 18.338 -4.771 -44.938 1.00 91.38 120 VAL A N 1
ATOM 928 C CA . VAL A 1 120 ? 17.162 -4.984 -44.075 1.00 91.38 120 VAL A CA 1
ATOM 929 C C . VAL A 1 120 ? 15.910 -4.296 -44.635 1.00 91.38 120 VAL A C 1
ATOM 931 O O . VAL A 1 120 ? 14.803 -4.829 -44.529 1.00 91.38 120 VAL A O 1
ATOM 934 N N . ALA A 1 121 ? 16.053 -3.107 -45.226 1.00 90.44 121 ALA A N 1
ATOM 935 C CA . ALA A 1 121 ? 14.938 -2.400 -45.850 1.00 90.44 121 ALA A CA 1
ATOM 936 C C . ALA A 1 121 ? 14.417 -3.129 -47.101 1.00 90.44 121 ALA A C 1
ATOM 938 O O . ALA A 1 121 ? 13.201 -3.192 -47.291 1.00 90.44 121 ALA A O 1
ATOM 939 N N . LEU A 1 122 ? 15.303 -3.714 -47.916 1.00 90.31 122 LEU A N 1
ATOM 940 C CA . LEU A 1 122 ? 14.930 -4.549 -49.062 1.00 90.31 122 LEU A CA 1
ATOM 941 C C . LEU A 1 122 ? 14.155 -5.793 -48.613 1.00 90.31 122 LEU A C 1
ATOM 943 O O . LEU A 1 122 ? 13.077 -6.049 -49.150 1.00 90.31 122 LEU A O 1
ATOM 947 N N . ASP A 1 123 ? 14.631 -6.496 -47.584 1.00 89.38 123 ASP A N 1
ATOM 948 C CA . ASP A 1 123 ? 13.947 -7.677 -47.037 1.00 89.38 123 ASP A CA 1
ATOM 949 C C . ASP A 1 123 ? 12.543 -7.331 -46.527 1.00 89.38 123 ASP A C 1
ATOM 951 O O . ASP A 1 123 ? 11.562 -8.011 -46.842 1.00 89.38 123 ASP A O 1
ATOM 955 N N . LYS A 1 124 ? 12.414 -6.222 -45.787 1.00 89.06 124 LYS A N 1
ATOM 956 C CA . LYS A 1 124 ? 11.108 -5.728 -45.324 1.00 89.06 124 LYS A CA 1
ATOM 957 C C . LYS A 1 124 ? 10.188 -5.355 -46.483 1.00 89.06 124 LYS A C 1
ATOM 959 O O . LYS A 1 124 ? 8.993 -5.635 -46.422 1.00 89.06 124 LYS A O 1
ATOM 964 N N . TYR A 1 125 ? 10.719 -4.729 -47.531 1.00 89.06 125 TYR A N 1
ATOM 965 C CA . TYR A 1 125 ? 9.933 -4.377 -48.709 1.00 89.06 125 TYR A CA 1
ATOM 966 C C . TYR A 1 125 ? 9.412 -5.631 -49.421 1.00 89.06 125 TYR A C 1
ATOM 968 O O . TYR A 1 125 ? 8.236 -5.668 -49.789 1.00 89.06 125 TYR A O 1
ATOM 976 N N . VAL A 1 126 ? 10.243 -6.668 -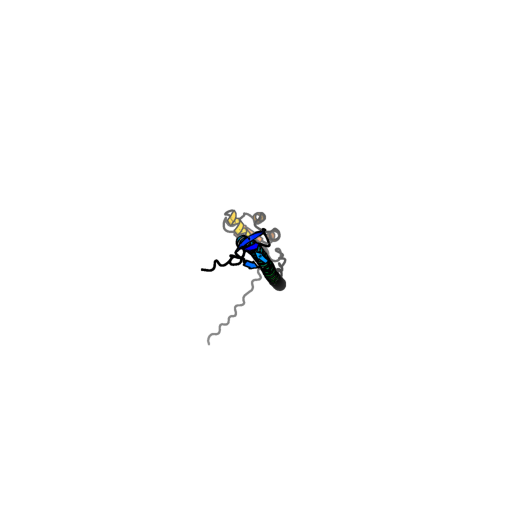49.573 1.00 89.94 126 VAL A N 1
ATOM 977 C CA . VAL A 1 126 ? 9.837 -7.954 -50.163 1.00 89.94 126 VAL A CA 1
ATOM 978 C C . VAL A 1 126 ? 8.781 -8.640 -49.303 1.00 89.94 126 VAL A C 1
ATOM 980 O O . VAL A 1 126 ? 7.784 -9.108 -49.845 1.00 89.94 126 VAL A O 1
ATOM 983 N N . ALA A 1 127 ? 8.943 -8.645 -47.978 1.00 88.62 127 ALA A N 1
ATOM 984 C CA . ALA A 1 127 ? 7.959 -9.228 -47.067 1.00 88.62 127 ALA A CA 1
ATOM 985 C C . ALA A 1 127 ? 6.565 -8.586 -47.211 1.00 88.62 127 ALA A C 1
ATOM 987 O O . ALA A 1 127 ? 5.557 -9.282 -47.112 1.00 88.62 127 ALA A O 1
ATOM 988 N N . THR A 1 128 ? 6.501 -7.280 -47.488 1.00 89.38 128 THR A N 1
ATOM 989 C CA . THR A 1 128 ? 5.230 -6.559 -47.661 1.00 89.38 128 THR A CA 1
ATOM 990 C C . THR A 1 128 ? 4.675 -6.643 -49.087 1.00 89.38 128 THR A C 1
ATOM 992 O O . THR A 1 128 ? 3.464 -6.747 -49.265 1.00 89.38 128 THR A O 1
ATOM 995 N N . ASN A 1 129 ? 5.530 -6.583 -50.114 1.00 88.75 129 ASN A N 1
ATOM 996 C CA . ASN A 1 129 ? 5.105 -6.411 -51.513 1.00 88.75 129 ASN A CA 1
ATOM 997 C C . ASN A 1 129 ? 5.292 -7.666 -52.384 1.00 88.75 129 ASN A C 1
ATOM 999 O O . ASN A 1 129 ? 4.920 -7.658 -53.559 1.00 88.75 129 ASN A O 1
ATOM 1003 N N . GLY A 1 130 ? 5.899 -8.726 -51.845 1.00 87.25 130 GLY A N 1
ATOM 1004 C CA . GLY A 1 130 ? 6.160 -9.996 -52.531 1.00 87.25 130 GLY A CA 1
ATOM 1005 C C . GLY A 1 130 ? 7.214 -9.935 -53.644 1.00 87.25 130 GLY A C 1
ATOM 1006 O O . GLY A 1 130 ? 7.404 -10.921 -54.351 1.00 87.25 130 GLY A O 1
ATOM 1007 N N . LYS A 1 131 ? 7.877 -8.789 -53.841 1.00 88.62 131 LYS A N 1
ATOM 1008 C CA . LYS A 1 131 ? 8.903 -8.577 -54.874 1.00 88.62 131 LYS A CA 1
ATOM 1009 C C . LYS A 1 131 ? 9.885 -7.482 -54.471 1.00 88.62 131 LYS A C 1
ATOM 1011 O O . LYS A 1 131 ? 9.523 -6.568 -53.731 1.00 88.62 131 LYS A O 1
ATOM 1016 N N . LEU A 1 132 ? 11.095 -7.540 -55.017 1.00 90.19 132 LEU A N 1
ATOM 1017 C CA . LEU A 1 132 ? 12.111 -6.504 -54.852 1.00 90.19 132 LEU A CA 1
ATOM 1018 C C . LEU A 1 132 ? 11.734 -5.206 -55.590 1.00 90.19 132 LEU A C 1
ATOM 1020 O O . LEU A 1 132 ? 11.203 -5.261 -56.716 1.00 90.19 132 LEU A O 1
ATOM 1024 N N . PRO A 1 133 ? 12.040 -4.037 -54.996 1.00 90.81 133 PRO A N 1
ATOM 1025 C CA . PRO A 1 133 ? 11.748 -2.756 -55.617 1.00 90.81 133 PRO A CA 1
ATOM 1026 C C . PRO A 1 133 ? 12.585 -2.576 -56.894 1.00 90.81 133 PRO A C 1
ATOM 1028 O O . PRO A 1 133 ? 13.726 -3.022 -56.960 1.00 90.81 133 PRO A O 1
ATOM 1031 N N . PRO A 1 134 ? 12.073 -1.916 -57.942 1.00 89.00 134 PRO A N 1
ATOM 1032 C CA . PRO A 1 134 ? 12.854 -1.605 -59.136 1.00 89.00 134 PRO A CA 1
ATOM 1033 C C . PRO A 1 134 ? 13.979 -0.588 -58.872 1.00 89.00 134 PRO A C 1
ATOM 1035 O O . PRO A 1 134 ? 14.931 -0.535 -59.647 1.00 89.00 134 PRO A O 1
ATOM 1038 N N . SER A 1 135 ? 13.904 0.208 -57.799 1.00 90.19 135 SER A N 1
ATOM 1039 C CA . SER A 1 135 ? 14.967 1.139 -57.400 1.00 90.19 135 SER A CA 1
ATOM 1040 C C . SER A 1 135 ? 15.021 1.333 -55.883 1.00 90.19 135 SER A C 1
ATOM 1042 O O . SER A 1 135 ? 14.000 1.216 -55.207 1.00 90.19 135 SER A O 1
ATOM 1044 N N . LEU A 1 136 ? 16.191 1.706 -55.348 1.00 88.62 136 LEU A N 1
ATOM 1045 C CA . LEU A 1 136 ? 16.342 2.015 -53.918 1.00 88.62 136 LEU A CA 1
ATOM 1046 C C . LEU A 1 136 ? 15.450 3.178 -53.462 1.00 88.62 136 LEU A C 1
ATOM 1048 O O . LEU A 1 136 ? 15.041 3.214 -52.306 1.00 88.62 136 LEU A O 1
ATOM 1052 N N . ASN A 1 137 ? 15.091 4.098 -54.362 1.00 89.75 137 ASN A N 1
ATOM 1053 C CA . ASN A 1 137 ? 14.233 5.239 -54.038 1.00 89.75 137 ASN A CA 1
ATOM 1054 C C . ASN A 1 137 ? 12.826 4.821 -53.583 1.00 89.75 137 ASN A C 1
ATOM 1056 O O . ASN A 1 137 ? 12.173 5.572 -52.864 1.00 89.75 137 ASN A O 1
ATOM 1060 N N . GLU A 1 138 ? 12.357 3.622 -53.936 1.00 88.44 138 GLU A N 1
ATOM 1061 C CA . GLU A 1 138 ? 11.069 3.127 -53.436 1.00 88.44 138 GLU A CA 1
ATOM 1062 C C . GLU A 1 138 ? 11.098 2.767 -51.943 1.00 88.44 138 GLU A C 1
ATOM 1064 O O . GLU A 1 138 ? 10.049 2.725 -51.300 1.00 88.44 138 GLU A O 1
ATOM 1069 N N . LEU A 1 139 ? 12.287 2.581 -51.359 1.00 86.88 139 LEU A N 1
ATOM 1070 C CA . LEU A 1 139 ? 12.456 2.315 -49.928 1.00 86.88 139 LEU A CA 1
ATOM 1071 C C . LEU A 1 139 ? 12.247 3.568 -49.060 1.00 86.88 139 LEU A C 1
ATOM 1073 O O . LEU A 1 139 ? 12.043 3.450 -47.850 1.00 86.88 139 LEU A O 1
ATOM 1077 N N . LEU A 1 140 ? 12.262 4.766 -49.660 1.00 83.94 140 LEU A N 1
ATOM 1078 C CA . LEU A 1 140 ? 12.087 6.045 -48.954 1.00 83.94 140 LEU A CA 1
ATOM 1079 C C . LEU A 1 140 ? 10.704 6.176 -48.303 1.00 83.94 140 LEU A C 1
ATOM 1081 O O . LEU A 1 140 ? 10.552 6.863 -47.295 1.00 83.94 140 LEU A O 1
ATOM 1085 N N . ASN A 1 141 ? 9.706 5.474 -48.841 1.00 77.81 141 ASN A N 1
ATOM 1086 C CA . ASN A 1 141 ? 8.331 5.497 -48.354 1.00 77.81 141 ASN A CA 1
ATOM 1087 C C . ASN A 1 141 ? 8.120 4.478 -47.226 1.00 77.81 141 ASN A C 1
ATOM 1089 O O . ASN A 1 141 ? 7.358 3.523 -47.361 1.00 77.81 141 ASN A O 1
ATOM 1093 N N . GLY A 1 142 ? 8.806 4.689 -46.102 1.00 81.19 142 GLY A N 1
ATOM 1094 C CA . GLY A 1 142 ? 8.537 3.977 -44.847 1.00 81.19 142 GLY A CA 1
ATOM 1095 C C . GLY A 1 142 ? 9.378 2.726 -44.581 1.00 81.19 142 GLY A C 1
ATOM 1096 O O . GLY A 1 142 ? 9.188 2.104 -43.537 1.00 81.19 142 GLY A O 1
ATOM 1097 N N . TYR A 1 143 ? 10.327 2.376 -45.455 1.00 86.38 143 TYR A N 1
ATOM 1098 C CA . TYR A 1 143 ? 11.225 1.231 -45.236 1.00 86.38 143 TYR A CA 1
ATOM 1099 C C . TYR A 1 143 ? 12.613 1.644 -44.745 1.00 86.38 143 TYR A C 1
ATOM 1101 O O . TYR A 1 143 ? 13.266 0.856 -44.058 1.00 86.38 143 TYR A O 1
ATOM 1109 N N . ILE A 1 144 ? 13.051 2.875 -45.037 1.00 89.06 144 ILE A N 1
ATOM 1110 C CA . ILE A 1 144 ? 14.364 3.379 -44.631 1.00 89.06 144 ILE A CA 1
ATOM 1111 C C . ILE A 1 144 ? 14.306 4.811 -44.061 1.00 89.06 144 ILE A C 1
ATOM 1113 O O . ILE A 1 144 ? 13.555 5.646 -44.570 1.00 89.06 144 ILE A O 1
ATOM 1117 N N . PRO A 1 145 ? 15.099 5.140 -43.022 1.00 83.88 145 PRO A N 1
ATOM 1118 C CA . PRO A 1 145 ? 15.223 6.511 -42.531 1.00 83.88 145 PRO A CA 1
ATOM 1119 C C . PRO A 1 145 ? 15.907 7.444 -43.544 1.00 83.88 145 PRO A C 1
ATOM 1121 O O . PRO A 1 145 ? 16.887 7.065 -44.188 1.00 83.88 145 PRO A O 1
ATOM 1124 N N . TYR A 1 146 ? 15.463 8.705 -43.606 1.00 83.94 146 TYR A N 1
ATOM 1125 C CA . TYR A 1 146 ? 16.027 9.736 -44.493 1.00 83.94 146 TYR A CA 1
ATOM 1126 C C . TYR A 1 146 ? 17.561 9.904 -44.401 1.00 83.94 146 TYR A C 1
ATOM 1128 O O . TYR A 1 146 ? 18.196 10.042 -45.444 1.00 83.94 146 TYR A O 1
ATOM 1136 N N . PRO A 1 147 ? 18.213 9.837 -43.220 1.00 84.25 147 PRO A N 1
ATOM 1137 C CA . PRO A 1 147 ? 19.672 9.936 -43.147 1.00 84.25 147 PRO A CA 1
ATOM 1138 C C . PRO A 1 147 ? 20.409 8.864 -43.961 1.00 84.25 147 PRO A C 1
ATOM 1140 O O . PRO A 1 147 ? 21.426 9.164 -44.579 1.00 84.25 147 PRO A O 1
ATOM 1143 N N . VAL A 1 148 ? 19.874 7.641 -44.032 1.00 84.50 148 VAL A N 1
ATOM 1144 C CA . VAL A 1 148 ? 20.473 6.542 -44.808 1.00 84.50 148 VAL A CA 1
ATOM 1145 C C . VAL A 1 148 ? 20.248 6.746 -46.307 1.00 84.50 148 VAL A C 1
ATOM 1147 O O . VAL A 1 148 ? 21.125 6.445 -47.113 1.00 84.50 148 VAL A O 1
ATOM 1150 N N . ALA A 1 149 ? 19.107 7.331 -46.685 1.00 85.38 149 ALA A N 1
ATOM 1151 C CA . ALA A 1 149 ? 18.806 7.685 -48.070 1.00 85.38 149 ALA A CA 1
ATOM 1152 C C . ALA A 1 149 ? 19.848 8.627 -48.684 1.00 85.38 149 ALA A C 1
ATOM 1154 O O . ALA A 1 149 ? 20.162 8.517 -49.869 1.00 85.38 149 ALA A O 1
ATOM 1155 N N . THR A 1 150 ? 20.423 9.527 -47.877 1.00 87.06 150 THR A N 1
ATOM 1156 C CA . THR A 1 150 ? 21.472 10.440 -48.356 1.00 87.06 150 THR A CA 1
ATOM 1157 C C . THR A 1 150 ? 22.695 9.692 -48.884 1.00 87.06 150 THR A C 1
ATOM 1159 O O . THR A 1 150 ? 23.311 10.158 -49.837 1.00 87.06 150 THR A O 1
ATOM 1162 N N . ALA A 1 151 ? 22.971 8.487 -48.374 1.00 85.94 151 ALA A N 1
ATOM 1163 C CA . ALA A 1 151 ? 24.098 7.658 -48.784 1.00 85.94 151 ALA A CA 1
ATOM 1164 C C . ALA A 1 151 ? 23.825 6.808 -50.041 1.00 85.94 151 ALA A C 1
ATOM 1166 O O . ALA A 1 151 ? 24.745 6.159 -50.531 1.00 85.94 151 ALA A O 1
ATOM 1167 N N . PHE A 1 152 ? 22.608 6.807 -50.608 1.00 89.12 152 PHE A N 1
ATOM 1168 C CA . PHE A 1 152 ? 22.244 5.950 -51.755 1.00 89.12 152 PHE A CA 1
ATOM 1169 C C . PHE A 1 152 ? 23.136 6.136 -52.979 1.00 89.12 152 PHE A C 1
ATOM 1171 O O . PHE A 1 152 ? 23.395 5.180 -53.701 1.00 89.12 152 PHE A O 1
ATOM 1178 N N . HIS A 1 153 ? 23.656 7.343 -53.185 1.00 86.75 153 HIS A N 1
ATOM 1179 C CA . HIS A 1 153 ? 24.571 7.642 -54.282 1.00 86.75 153 HIS A CA 1
ATOM 1180 C C . HIS A 1 153 ? 25.909 6.878 -54.190 1.00 86.75 153 HIS A C 1
ATOM 1182 O O . HIS A 1 153 ? 26.599 6.730 -55.198 1.00 86.75 153 HIS A O 1
ATOM 1188 N N . HIS A 1 154 ? 26.264 6.355 -53.010 1.00 86.50 154 HIS A N 1
ATOM 1189 C CA . HIS A 1 154 ? 27.418 5.478 -52.811 1.00 86.50 154 HIS A CA 1
ATOM 1190 C C . HIS A 1 154 ? 27.132 4.005 -53.123 1.00 86.50 154 HIS A C 1
ATOM 1192 O O . HIS A 1 154 ? 28.063 3.202 -53.082 1.00 86.50 154 HIS A O 1
ATOM 1198 N N . PHE A 1 155 ? 25.892 3.632 -53.444 1.00 89.00 155 PHE A N 1
ATOM 1199 C CA . PHE A 1 155 ? 25.502 2.251 -53.711 1.00 89.00 155 PHE A CA 1
ATOM 1200 C C . PHE A 1 155 ? 25.039 2.074 -55.155 1.00 89.00 155 PHE A C 1
ATOM 1202 O O . PHE A 1 155 ? 24.254 2.857 -55.687 1.00 89.00 155 PHE A O 1
ATOM 1209 N N . LYS A 1 156 ? 25.499 0.999 -55.793 1.00 89.88 156 LYS A N 1
ATOM 1210 C CA . LYS A 1 156 ? 24.964 0.519 -57.066 1.00 89.88 156 LYS A CA 1
ATOM 1211 C C . LYS A 1 156 ? 23.993 -0.606 -56.770 1.00 89.88 156 LYS A C 1
ATOM 1213 O O . LYS A 1 156 ? 24.395 -1.649 -56.268 1.00 89.88 156 LYS A O 1
ATOM 1218 N N . TYR A 1 157 ? 22.727 -0.374 -57.081 1.00 90.62 157 TYR A N 1
ATOM 1219 C CA . TYR A 1 157 ? 21.671 -1.365 -56.958 1.00 90.62 157 TYR A CA 1
ATOM 1220 C C . TYR A 1 157 ? 21.205 -1.804 -58.337 1.00 90.62 157 TYR A C 1
ATOM 1222 O O . TYR A 1 157 ? 20.877 -0.966 -59.183 1.00 90.62 157 TYR A O 1
ATOM 1230 N N . LYS A 1 158 ? 21.124 -3.115 -58.543 1.00 88.56 158 LYS A N 1
ATOM 1231 C CA . LYS A 1 158 ? 20.528 -3.702 -59.737 1.00 88.56 158 LYS A CA 1
ATOM 1232 C C . LYS A 1 158 ? 19.635 -4.862 -59.336 1.00 88.56 158 LYS A C 1
ATOM 1234 O O . LYS A 1 158 ? 20.089 -5.858 -58.780 1.00 88.56 158 LYS A O 1
ATOM 1239 N N . ARG A 1 159 ? 18.350 -4.752 -59.666 1.00 87.88 159 ARG A N 1
ATOM 1240 C CA . ARG A 1 159 ? 17.424 -5.874 -59.542 1.00 87.88 159 ARG A CA 1
ATOM 1241 C C . ARG A 1 159 ? 17.713 -6.885 -60.652 1.00 87.88 159 ARG A C 1
ATOM 1243 O O . ARG A 1 159 ? 17.611 -6.540 -61.829 1.00 87.88 159 ARG A O 1
ATOM 1250 N N . VAL A 1 160 ? 18.064 -8.112 -60.276 1.00 87.50 160 VAL A N 1
ATOM 1251 C CA . VAL A 1 160 ? 18.327 -9.207 -61.224 1.00 87.50 160 VAL A CA 1
ATOM 1252 C C . VAL A 1 160 ? 17.032 -9.968 -61.512 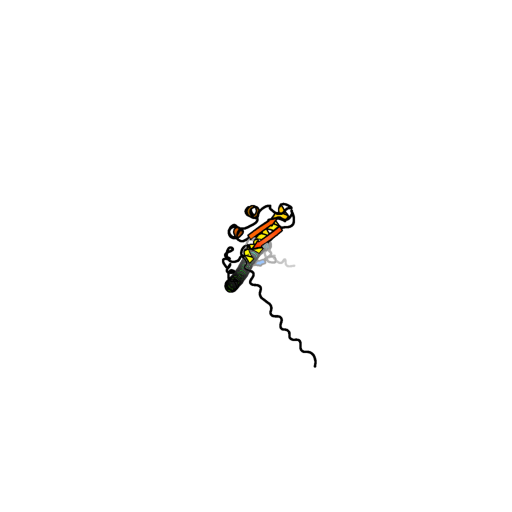1.00 87.50 160 VAL A C 1
ATOM 1254 O O . VAL A 1 160 ? 16.754 -10.305 -62.661 1.00 87.50 160 VAL A O 1
ATOM 1257 N N . SER A 1 161 ? 16.199 -10.166 -60.490 1.00 85.56 161 SER A N 1
ATOM 1258 C CA . SER A 1 161 ? 14.888 -10.817 -60.589 1.00 85.56 161 SER A CA 1
ATOM 1259 C C . SER A 1 161 ? 13.932 -10.293 -59.502 1.00 85.56 161 SER A C 1
ATOM 1261 O O . SER A 1 161 ? 14.235 -9.314 -58.822 1.00 85.56 161 SER A O 1
ATOM 1263 N N . ASN A 1 162 ? 12.752 -10.897 -59.336 1.00 84.38 162 ASN A N 1
ATOM 1264 C CA . ASN A 1 162 ? 11.813 -10.463 -58.292 1.00 84.38 162 ASN A CA 1
ATOM 1265 C C . ASN A 1 162 ? 12.300 -10.792 -56.869 1.00 84.38 162 ASN A C 1
ATOM 1267 O O . ASN A 1 162 ? 11.830 -10.157 -55.927 1.00 84.38 162 ASN A O 1
ATOM 1271 N N . ASP A 1 163 ? 13.236 -11.727 -56.727 1.00 82.38 163 ASP A N 1
ATOM 1272 C CA . ASP A 1 163 ? 13.756 -12.270 -55.469 1.00 82.38 163 ASP A CA 1
ATOM 1273 C C . ASP A 1 163 ? 15.289 -12.175 -55.341 1.00 82.38 163 ASP A C 1
ATOM 1275 O O . ASP A 1 163 ? 15.826 -12.419 -54.264 1.00 82.38 163 ASP A O 1
ATOM 1279 N N . SER A 1 164 ? 16.004 -11.744 -56.388 1.00 85.00 164 SER A N 1
ATOM 1280 C CA . SER A 1 164 ? 17.452 -11.502 -56.343 1.00 85.00 164 SER A CA 1
ATOM 1281 C C . SER A 1 164 ? 17.869 -10.096 -56.791 1.00 85.00 164 SER A C 1
ATOM 1283 O O . SER A 1 164 ? 17.317 -9.502 -57.727 1.00 85.00 164 SER A O 1
ATOM 1285 N N . TYR A 1 165 ? 18.891 -9.560 -56.123 1.00 89.56 165 TYR A N 1
ATOM 1286 C CA . TYR A 1 165 ? 19.493 -8.263 -56.420 1.00 89.56 165 TYR A CA 1
ATOM 1287 C C . TYR A 1 165 ? 21.013 -8.292 -56.258 1.00 89.56 165 TYR A C 1
ATOM 1289 O O . TYR A 1 165 ? 21.563 -9.095 -55.508 1.00 89.56 165 TYR A O 1
ATOM 1297 N N . GLU A 1 166 ? 21.673 -7.360 -56.935 1.00 88.50 166 GLU A N 1
ATOM 1298 C CA . GLU A 1 166 ? 23.070 -6.997 -56.720 1.00 88.50 166 GLU A CA 1
ATOM 1299 C C . GLU A 1 166 ? 23.104 -5.627 -56.037 1.00 88.50 166 GLU A C 1
ATOM 1301 O O . GLU A 1 166 ? 22.464 -4.673 -56.496 1.00 88.50 166 GLU A O 1
ATOM 1306 N N . LEU A 1 167 ? 23.825 -5.534 -54.919 1.00 89.19 167 LEU A N 1
ATOM 1307 C CA . LEU A 1 167 ? 24.071 -4.289 -54.200 1.00 89.19 167 LEU A CA 1
ATOM 1308 C C . LEU A 1 167 ? 25.573 -4.171 -53.948 1.00 89.19 167 LEU A C 1
ATOM 1310 O O . LEU A 1 167 ? 26.147 -4.968 -53.213 1.00 89.19 167 LEU A O 1
ATOM 1314 N N . GLU A 1 168 ? 26.203 -3.168 -54.545 1.00 87.00 168 GLU A N 1
ATOM 1315 C CA . GLU A 1 168 ? 27.640 -2.925 -54.411 1.00 87.00 168 GLU A CA 1
ATOM 1316 C C . GLU A 1 168 ? 27.907 -1.518 -53.884 1.00 87.00 168 GLU A C 1
ATOM 1318 O O . GLU A 1 168 ? 27.223 -0.560 -54.245 1.00 87.00 168 GLU A O 1
ATOM 1323 N N . ILE A 1 169 ? 28.950 -1.366 -53.068 1.00 84.94 169 ILE A N 1
ATOM 1324 C CA . ILE A 1 169 ? 29.446 -0.047 -52.669 1.00 84.94 169 ILE A CA 1
ATOM 1325 C C . ILE A 1 169 ? 30.274 0.516 -53.830 1.00 84.94 169 ILE A C 1
ATOM 1327 O O . ILE A 1 169 ? 31.365 0.031 -54.126 1.00 84.94 169 ILE A O 1
ATOM 1331 N N . ALA A 1 170 ? 29.778 1.576 -54.466 1.00 74.50 170 ALA A N 1
ATOM 1332 C CA . ALA A 1 170 ? 30.350 2.203 -55.655 1.00 74.50 170 ALA A CA 1
ATOM 1333 C C . ALA A 1 170 ? 31.784 2.743 -55.462 1.00 74.50 170 ALA A C 1
ATOM 1335 O O . ALA A 1 170 ? 32.455 3.034 -56.450 1.00 74.50 170 ALA A O 1
ATOM 1336 N N . ALA A 1 171 ? 32.250 2.886 -54.215 1.00 61.59 171 ALA A N 1
ATOM 1337 C CA . ALA A 1 171 ? 33.522 3.521 -53.873 1.00 61.59 171 ALA A CA 1
ATOM 1338 C C . ALA A 1 171 ? 34.355 2.782 -52.804 1.00 61.59 171 ALA A C 1
ATOM 1340 O O . ALA A 1 171 ? 35.087 3.427 -52.054 1.00 61.59 171 ALA A O 1
ATOM 1341 N N . LYS A 1 172 ? 34.316 1.444 -52.722 1.00 51.75 172 LYS A N 1
ATOM 1342 C CA . LYS A 1 172 ? 35.315 0.713 -51.915 1.00 51.75 172 LYS A CA 1
ATOM 1343 C C . LYS A 1 172 ? 36.496 0.343 -52.822 1.00 51.75 172 LYS A C 1
ATOM 1345 O O . LYS A 1 172 ? 36.446 -0.649 -53.542 1.00 51.75 172 LYS A O 1
ATOM 1350 N N . LYS A 1 173 ? 37.578 1.140 -52.805 1.00 44.19 173 LYS A N 1
ATOM 1351 C CA . LYS A 1 173 ? 38.912 0.623 -53.170 1.00 44.19 173 LYS A CA 1
ATOM 1352 C C . LYS A 1 173 ? 39.173 -0.519 -52.192 1.00 44.19 173 LYS A C 1
ATOM 1354 O O . LYS A 1 173 ? 39.458 -0.277 -51.023 1.00 44.19 173 LYS A O 1
ATOM 1359 N N . ILE A 1 174 ? 38.977 -1.750 -52.646 1.00 43.09 174 ILE A N 1
ATOM 1360 C CA . ILE A 1 174 ? 39.277 -2.945 -51.868 1.00 43.09 174 ILE A CA 1
ATOM 1361 C C . ILE A 1 174 ? 40.799 -2.974 -51.738 1.00 43.09 174 ILE A C 1
ATOM 1363 O O . ILE A 1 174 ? 41.506 -3.384 -52.654 1.00 43.09 174 ILE A O 1
ATOM 1367 N N . THR A 1 175 ? 41.323 -2.475 -50.621 1.00 39.94 175 THR A N 1
ATOM 1368 C CA . THR A 1 175 ? 42.678 -2.811 -50.199 1.00 39.94 175 THR A CA 1
ATOM 1369 C C . THR A 1 175 ? 42.626 -4.279 -49.810 1.00 39.94 175 THR A C 1
ATOM 1371 O O . THR A 1 175 ? 42.196 -4.629 -48.713 1.00 39.94 175 THR A O 1
ATOM 1374 N N . THR A 1 176 ? 42.971 -5.151 -50.751 1.00 33.12 176 THR A N 1
ATOM 1375 C CA . THR A 1 176 ? 43.138 -6.577 -50.503 1.00 33.12 176 THR A CA 1
ATOM 1376 C C . THR A 1 176 ? 44.251 -6.721 -49.469 1.00 33.12 176 THR A C 1
ATOM 1378 O O . THR A 1 176 ? 45.428 -6.543 -49.780 1.00 33.12 176 THR A O 1
ATOM 1381 N N . LEU A 1 177 ? 43.883 -6.991 -48.216 1.00 33.75 177 LEU A N 1
ATOM 1382 C CA . LEU A 1 177 ? 44.810 -7.510 -47.220 1.00 33.75 177 LEU A CA 1
ATOM 1383 C C . LEU A 1 177 ? 45.327 -8.842 -47.768 1.00 33.75 177 LEU A C 1
ATOM 1385 O O . LEU A 1 177 ? 44.618 -9.846 -47.755 1.00 33.75 177 LEU A O 1
ATOM 1389 N N . LYS A 1 178 ? 46.551 -8.833 -48.306 1.00 33.41 178 LYS A N 1
ATOM 1390 C CA . LYS A 1 178 ? 47.338 -10.052 -48.462 1.00 33.41 178 LYS A CA 1
ATOM 1391 C C . LYS A 1 178 ? 47.545 -10.606 -47.058 1.00 33.41 178 LYS A C 1
ATOM 1393 O O . LYS A 1 178 ? 48.333 -10.065 -46.290 1.00 33.41 178 LYS A O 1
ATOM 1398 N N . THR A 1 179 ? 46.841 -11.675 -46.724 1.00 35.56 179 THR A N 1
ATOM 1399 C CA . THR A 1 179 ? 47.313 -12.615 -45.717 1.00 35.56 179 THR A CA 1
ATOM 1400 C C . THR A 1 179 ? 48.586 -13.239 -46.281 1.00 35.56 179 THR A C 1
ATOM 1402 O O . THR A 1 179 ? 48.533 -14.085 -47.173 1.00 35.56 179 THR A O 1
ATOM 1405 N N . GLU A 1 180 ? 49.746 -12.763 -45.825 1.00 37.38 180 GLU A N 1
ATOM 1406 C CA . GLU A 1 180 ? 50.986 -13.523 -45.949 1.00 37.38 180 GLU A CA 1
ATOM 1407 C C . GLU A 1 180 ? 50.774 -14.842 -45.207 1.00 37.38 180 GLU A C 1
ATOM 1409 O O . GLU A 1 180 ? 50.662 -14.889 -43.983 1.00 37.38 180 GLU A O 1
ATOM 1414 N N . GLY A 1 181 ? 50.631 -15.918 -45.978 1.00 36.72 181 GLY A N 1
ATOM 1415 C CA . GLY A 1 181 ? 50.724 -17.264 -45.452 1.00 36.72 181 GLY A CA 1
ATOM 1416 C C . GLY A 1 181 ? 52.129 -17.459 -44.901 1.00 36.72 181 GLY A C 1
ATOM 1417 O O . GLY A 1 181 ? 53.094 -17.500 -45.662 1.00 36.72 181 GLY A O 1
ATOM 1418 N N . ASN A 1 182 ? 52.230 -17.582 -43.579 1.00 39.53 182 ASN A N 1
ATOM 1419 C CA . ASN A 1 182 ? 53.376 -18.196 -42.927 1.00 39.53 182 ASN A CA 1
ATOM 1420 C C . ASN A 1 182 ? 53.517 -19.621 -43.476 1.00 39.53 182 ASN A C 1
ATOM 1422 O O . ASN A 1 182 ? 52.806 -20.535 -43.061 1.00 39.53 182 ASN A O 1
ATOM 1426 N N . ASN A 1 183 ? 54.438 -19.807 -44.417 1.00 44.06 183 ASN A N 1
ATOM 1427 C CA . ASN A 1 183 ? 54.972 -21.120 -44.745 1.00 44.06 183 ASN A CA 1
ATOM 1428 C C . ASN A 1 183 ? 55.957 -21.526 -43.642 1.00 44.06 183 ASN A C 1
ATOM 1430 O O . ASN A 1 183 ? 57.170 -21.445 -43.817 1.00 44.06 183 ASN A O 1
ATOM 1434 N N . GLU A 1 184 ? 55.437 -22.000 -42.513 1.00 48.91 184 GLU A N 1
ATOM 1435 C CA . GLU A 1 184 ? 56.162 -22.976 -41.701 1.00 48.91 184 GLU A CA 1
ATOM 1436 C C . GLU A 1 184 ? 55.910 -24.360 -42.308 1.00 48.91 184 GLU A C 1
ATOM 1438 O O . GLU A 1 184 ? 54.945 -25.050 -41.993 1.00 48.91 184 GLU A O 1
ATOM 1443 N N . SER A 1 185 ? 56.785 -24.766 -43.227 1.00 41.59 185 SER A N 1
ATOM 1444 C CA . SER A 1 185 ? 57.013 -26.181 -43.520 1.00 41.59 185 SER A CA 1
ATOM 1445 C C . SER A 1 185 ? 58.394 -26.551 -43.009 1.00 41.59 185 SER A C 1
ATOM 1447 O O . SER A 1 185 ? 59.396 -26.470 -43.714 1.00 41.59 185 SER A O 1
ATOM 1449 N N . ALA A 1 186 ? 58.418 -26.960 -41.745 1.00 45.59 186 ALA A N 1
ATOM 1450 C CA . ALA A 1 186 ? 59.415 -27.875 -41.231 1.00 45.59 186 ALA A CA 1
ATOM 1451 C C . ALA A 1 186 ? 59.072 -29.284 -41.741 1.00 45.59 186 ALA A C 1
ATOM 1453 O O . ALA A 1 186 ? 58.028 -29.812 -41.372 1.00 45.59 186 ALA A O 1
ATOM 1454 N N . ALA A 1 187 ? 59.929 -29.882 -42.576 1.00 42.72 187 ALA A N 1
ATOM 1455 C CA . ALA A 1 187 ? 60.114 -31.337 -42.654 1.00 42.72 187 ALA A CA 1
ATOM 1456 C C . ALA A 1 187 ? 61.250 -31.732 -43.622 1.00 42.72 187 ALA A C 1
ATOM 1458 O O . ALA A 1 187 ? 61.157 -31.515 -44.825 1.00 42.72 187 ALA A O 1
ATOM 1459 N N . ASN A 1 188 ? 62.236 -32.446 -43.068 1.00 42.59 188 ASN A N 1
ATOM 1460 C CA . ASN A 1 188 ? 63.076 -33.474 -43.700 1.00 42.59 188 ASN A CA 1
ATOM 1461 C C . ASN A 1 188 ? 64.052 -33.086 -44.829 1.00 42.59 188 ASN A C 1
ATOM 1463 O O . ASN A 1 188 ? 63.727 -33.206 -46.010 1.00 42.59 188 ASN A O 1
ATOM 1467 N N . LYS A 1 189 ? 65.329 -32.892 -44.474 1.00 38.03 189 LYS A N 1
ATOM 1468 C CA . LYS A 1 189 ? 66.364 -33.948 -44.539 1.00 38.03 189 LYS A CA 1
ATOM 1469 C C . LYS A 1 189 ? 67.667 -33.497 -43.888 1.00 38.03 189 LYS A C 1
ATOM 1471 O O . LYS A 1 189 ? 67.994 -32.301 -44.018 1.00 38.03 189 LYS A O 1
#